Protein AF-A0A7V4HT75-F1 (afdb_monomer)

Nearest PDB structures (foldseek):
  7omm-assembly1_B  TM=5.296E-01  e=2.209E+00  Neisseria gonorrhoeae
  1una-assembly1_B  TM=3.364E-01  e=5.908E+00  Enterobacteria phage GA

Secondary structure (DSSP, 8-state):
--PPPPPPPPPPPPPPPPP---THHHHHHHHHHHHHHHHHHHHHHHHHHHHHHHHHHHHHHHHHHTSTT-S-TTS-TTTTS-THHHHSS-TT--EEEEEPPTHHHHHHHHHS---S-------TTTTPPTTSPPPEE-TTT--TTTSEEEEEEEEEEE-SS-GGG-EEEEEEEEEEE-S---TGGGT--STT----TTTEE----S-THHHHHHHHHHHHHHT-TTHHHHHHH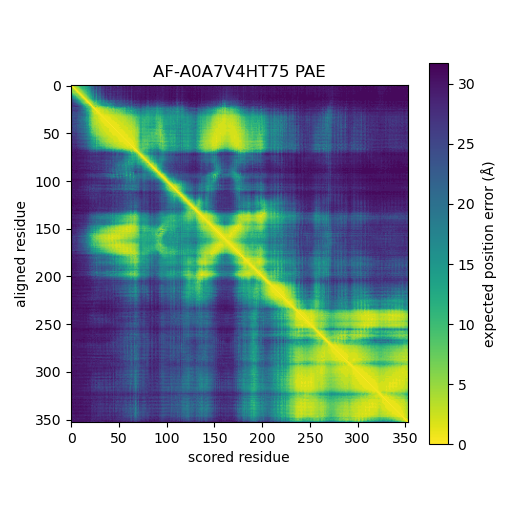H--HHHHHHHHH-TT-HHHHTS-S-HHHHHS---------HHHHHHHHHHHHHHHHT-TTPPPHHHHHHHHHHHHHHHHHHHHHHHHT-SSPPPHHHHHHHHHHHHHHHHHHHHTTSPP-

Solvent-accessible surface area (backbone atoms only — not comparable to full-atom values): 20975 Å² total; per-residue (Å²): 141,82,87,83,83,85,78,85,81,80,83,78,79,81,79,82,77,78,81,80,78,75,59,61,67,60,51,50,64,59,46,49,61,53,52,52,50,51,52,42,51,52,54,37,50,53,50,52,51,52,51,47,53,52,26,34,50,51,2,42,49,58,38,60,44,70,32,76,91,60,54,56,99,85,48,64,61,68,65,89,48,69,74,60,54,71,74,62,42,61,99,44,60,58,70,52,77,47,76,57,72,54,73,54,60,61,43,48,51,67,72,68,55,69,75,56,84,68,79,74,61,84,60,64,32,82,85,48,67,82,84,38,46,44,60,39,65,32,58,88,60,64,32,79,52,81,27,33,41,32,7,31,16,35,41,66,47,66,36,87,74,50,54,89,76,43,67,48,75,46,80,24,68,29,77,45,83,44,54,65,84,42,57,69,63,26,57,24,88,53,94,82,51,92,55,50,60,52,42,42,45,76,47,78,54,90,56,69,62,55,62,51,50,51,50,48,52,52,45,46,64,71,65,28,88,62,39,71,79,41,29,78,60,78,56,46,67,65,63,52,49,55,33,68,74,36,77,83,40,63,80,59,56,71,59,79,69,60,55,52,74,72,53,63,60,79,70,96,78,91,78,85,53,66,67,66,49,49,54,52,52,51,54,46,51,26,28,48,70,29,41,96,88,34,72,17,36,66,48,53,48,45,51,50,53,40,52,49,52,51,50,50,44,52,50,47,52,50,53,59,68,32,87,77,62,57,57,70,71,54,44,54,48,48,52,51,52,43,54,51,50,53,55,53,46,58,72,51,64,66,82,80,131

pLDDT: mean 70.71, std 17.05, range [32.12, 96.06]

Foldseek 3Di:
DDDDDDDDDDDDDDDDDPDDDDCVVVCVVVVVVVVVVVVLVVQLVVVVVVVQVVQQVQLVLLVVLPFPPCPDPPDRSQPPDDPCVVVVPPPFKDKDKDQDALVCVVVCCVVVPPCVPPVPPPQAAPPDDPPWHTWDFPCQADPCRGFKMKMKIKGWAARPRCNVVPIDIDIHIDIDGHHPPDCVCLVHDDPVPPHSPNRIPRTPDPDVVVVVVVVVVVVCVVVPPCVVVCCQQQPDPVLVVLCVVCVPQCQSVVQDSNLCVVQQDLPDDDDPPPVVVVVSVVVSVCSCVVHPVHDHSVQVVLVSVLSNLVSSLVVLVCQCPDVVHDDPVSNVVSVVVNVVSVVVNVVSPDGDD

Structure (mmCIF, N/CA/C/O backbone):
data_AF-A0A7V4HT75-F1
#
_entry.id   AF-A0A7V4HT75-F1
#
loop_
_atom_site.group_PDB
_atom_site.id
_atom_site.type_symbol
_atom_site.label_atom_id
_atom_site.label_alt_id
_atom_site.label_comp_id
_atom_site.label_asym_id
_atom_site.label_entity_id
_atom_site.label_seq_id
_atom_site.pdbx_PDB_ins_code
_atom_site.Cartn_x
_atom_site.Cartn_y
_atom_site.Cartn_z
_atom_site.occupancy
_atom_site.B_iso_or_equiv
_atom_site.auth_seq_id
_atom_site.auth_comp_id
_atom_site.auth_asym_id
_atom_site.auth_atom_id
_atom_site.pdbx_PDB_model_num
ATOM 1 N N . MET A 1 1 ? 69.190 -79.852 -44.712 1.00 43.53 1 MET A N 1
ATOM 2 C CA . MET A 1 1 ? 69.351 -79.107 -43.445 1.00 43.53 1 MET A CA 1
ATOM 3 C C . MET A 1 1 ? 70.324 -77.963 -43.681 1.00 43.53 1 MET A C 1
ATOM 5 O O . MET A 1 1 ? 71.512 -78.214 -43.776 1.00 43.53 1 MET A O 1
ATOM 9 N N . HIS A 1 2 ? 69.831 -76.735 -43.842 1.00 39.94 2 HIS A N 1
ATOM 10 C CA . HIS A 1 2 ? 70.664 -75.530 -43.842 1.00 39.94 2 HIS A CA 1
ATOM 11 C C . HIS A 1 2 ? 69.888 -74.419 -43.134 1.00 39.94 2 HIS A C 1
ATOM 13 O O . HIS A 1 2 ? 68.824 -74.007 -43.588 1.00 39.94 2 HIS A O 1
ATOM 19 N N . ALA A 1 3 ? 70.402 -74.017 -41.974 1.00 41.56 3 ALA A N 1
ATOM 20 C CA . ALA A 1 3 ? 69.871 -72.951 -41.142 1.00 41.56 3 ALA A CA 1
ATOM 21 C C . ALA A 1 3 ? 70.222 -71.589 -41.758 1.00 41.56 3 ALA A C 1
ATOM 23 O O . ALA A 1 3 ? 71.396 -71.290 -41.982 1.00 41.56 3 ALA A O 1
ATOM 24 N N . ALA A 1 4 ? 69.206 -70.770 -42.031 1.00 48.44 4 ALA A N 1
ATOM 25 C CA . ALA A 1 4 ? 69.375 -69.393 -42.473 1.00 48.44 4 ALA A CA 1
ATOM 26 C C . ALA A 1 4 ? 69.485 -68.464 -41.253 1.00 48.44 4 ALA A C 1
ATOM 28 O O . ALA A 1 4 ? 68.573 -68.367 -40.432 1.00 48.44 4 ALA A O 1
ATOM 29 N N . LEU A 1 5 ? 70.635 -67.799 -41.150 1.00 49.47 5 LEU A N 1
ATOM 30 C CA . LEU A 1 5 ? 70.969 -66.772 -40.167 1.00 49.47 5 LEU A CA 1
ATOM 31 C C . LEU A 1 5 ? 70.086 -65.527 -40.351 1.00 49.47 5 LEU A C 1
ATOM 33 O O . LEU A 1 5 ? 70.166 -64.842 -41.371 1.00 49.47 5 LEU A O 1
ATOM 37 N N . PHE A 1 6 ? 69.288 -65.201 -39.334 1.00 48.25 6 PHE A N 1
ATOM 38 C CA . PHE A 1 6 ? 68.588 -63.921 -39.228 1.00 48.25 6 PHE A CA 1
ATOM 39 C C . PHE A 1 6 ? 69.574 -62.805 -38.858 1.00 48.25 6 PHE A C 1
ATOM 41 O O . PHE A 1 6 ? 70.236 -62.848 -37.822 1.00 48.25 6 PHE A O 1
ATOM 48 N N . ARG A 1 7 ? 69.655 -61.781 -39.712 1.00 54.47 7 ARG A N 1
ATOM 49 C CA . ARG A 1 7 ? 70.440 -60.559 -39.502 1.00 54.47 7 ARG A CA 1
ATOM 50 C C . ARG A 1 7 ? 69.509 -59.479 -38.922 1.00 54.47 7 ARG A C 1
ATOM 52 O O . ARG A 1 7 ? 68.503 -59.180 -39.564 1.00 54.47 7 ARG A O 1
ATOM 59 N N . PRO A 1 8 ? 69.790 -58.885 -37.749 1.00 51.75 8 PRO A N 1
ATOM 60 C CA . PRO A 1 8 ? 68.916 -57.869 -37.172 1.00 51.75 8 PRO A CA 1
ATOM 61 C C . PRO A 1 8 ? 69.035 -56.548 -37.945 1.00 51.75 8 PRO A C 1
ATOM 63 O O . PRO A 1 8 ? 70.134 -56.064 -38.226 1.00 51.75 8 PRO A O 1
ATOM 66 N N . ALA A 1 9 ? 67.888 -55.967 -38.299 1.00 54.91 9 ALA A N 1
ATOM 67 C CA . ALA A 1 9 ? 67.802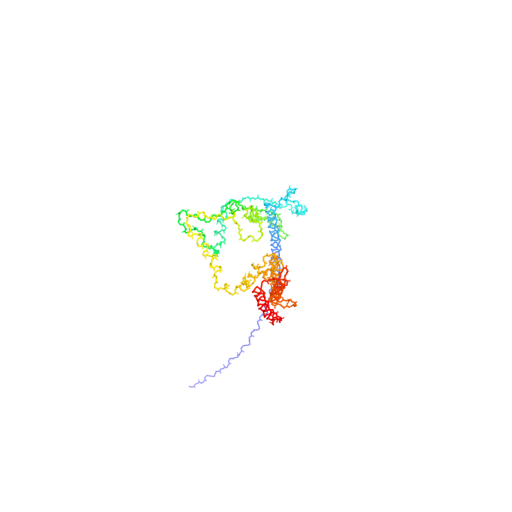 -54.676 -38.967 1.00 54.91 9 ALA A CA 1
ATOM 68 C C . ALA A 1 9 ? 68.191 -53.535 -38.009 1.00 54.91 9 ALA A C 1
ATOM 70 O O . ALA A 1 9 ? 67.703 -53.440 -36.885 1.00 54.91 9 ALA A O 1
ATOM 71 N N . ARG A 1 10 ? 69.078 -52.651 -38.480 1.00 56.75 10 ARG A N 1
ATOM 72 C CA . ARG A 1 10 ? 69.473 -51.398 -37.820 1.00 56.75 10 ARG A CA 1
ATOM 73 C C . ARG A 1 10 ? 68.259 -50.470 -37.687 1.00 56.75 10 ARG A C 1
ATOM 75 O O . ARG A 1 10 ? 67.640 -50.132 -38.693 1.00 56.75 10 ARG A O 1
ATOM 82 N N . ALA A 1 11 ? 67.973 -50.007 -36.472 1.00 56.62 11 ALA A N 1
ATOM 83 C CA . ALA A 1 11 ? 66.985 -48.962 -36.222 1.00 56.62 11 ALA A CA 1
ATOM 84 C C . ALA A 1 11 ? 67.408 -47.646 -36.902 1.00 56.62 11 ALA A C 1
ATOM 86 O O . ALA A 1 11 ? 68.486 -47.107 -36.634 1.00 56.62 11 ALA A O 1
ATOM 87 N N . ALA A 1 12 ? 66.562 -47.139 -37.799 1.00 60.81 12 ALA A N 1
ATOM 88 C CA . ALA A 1 12 ? 66.745 -45.851 -38.452 1.00 60.81 12 ALA A CA 1
ATOM 89 C C . ALA A 1 12 ? 66.466 -44.706 -37.461 1.00 60.81 12 ALA A C 1
ATOM 91 O O . ALA A 1 12 ? 65.420 -44.663 -36.816 1.00 60.81 12 ALA A O 1
ATOM 92 N N . ARG A 1 13 ? 67.410 -43.765 -37.348 1.00 61.22 13 ARG A N 1
ATOM 93 C CA . ARG A 1 13 ? 67.245 -42.501 -36.611 1.00 61.22 13 ARG A CA 1
ATOM 94 C C . ARG A 1 13 ? 66.109 -41.679 -37.248 1.00 61.22 13 ARG A C 1
ATOM 96 O O . ARG A 1 13 ? 66.139 -41.503 -38.467 1.00 61.22 13 ARG A O 1
ATOM 103 N N . PRO A 1 14 ? 65.148 -41.134 -36.480 1.00 57.47 14 PRO A N 1
ATOM 104 C CA . PRO A 1 14 ? 64.115 -40.275 -37.044 1.00 57.47 14 PRO A CA 1
ATOM 105 C C . PRO A 1 14 ? 64.731 -38.973 -37.573 1.00 57.47 14 PRO A C 1
ATOM 107 O O . PRO A 1 14 ? 65.539 -38.330 -36.902 1.00 57.47 14 PRO A O 1
ATOM 110 N N . ALA A 1 15 ? 64.341 -38.597 -38.791 1.00 62.44 15 ALA A N 1
ATOM 111 C CA . ALA A 1 15 ? 64.716 -37.339 -39.418 1.00 62.44 15 ALA A CA 1
ATOM 112 C C . ALA A 1 15 ? 64.210 -36.148 -38.585 1.00 62.44 15 ALA A C 1
ATOM 114 O O . ALA A 1 15 ? 63.046 -36.109 -38.177 1.00 62.44 15 ALA A O 1
ATOM 115 N N . ALA A 1 16 ? 65.083 -35.169 -38.342 1.00 62.19 16 ALA A N 1
ATOM 116 C CA . ALA A 1 16 ? 64.713 -33.906 -37.718 1.00 62.19 16 ALA A CA 1
ATOM 117 C C . ALA A 1 16 ? 63.633 -33.211 -38.567 1.00 62.19 16 ALA A C 1
ATOM 119 O O . ALA A 1 16 ? 63.833 -32.956 -39.755 1.00 62.19 16 ALA A O 1
ATOM 120 N N . ARG A 1 17 ? 62.467 -32.938 -37.966 1.00 64.69 17 ARG A N 1
ATOM 121 C CA . ARG A 1 17 ? 61.373 -32.213 -38.629 1.00 64.69 17 ARG A CA 1
ATOM 122 C C . ARG A 1 17 ? 61.844 -30.796 -38.997 1.00 64.69 17 ARG A C 1
ATOM 124 O O . ARG A 1 17 ? 62.474 -30.149 -38.160 1.00 64.69 17 ARG A O 1
ATOM 131 N N . PRO A 1 18 ? 61.518 -30.288 -40.198 1.00 63.94 18 PRO A N 1
ATOM 132 C CA . PRO A 1 18 ? 61.859 -28.924 -40.579 1.00 63.94 18 PRO A CA 1
ATOM 133 C C . PRO A 1 18 ? 61.175 -27.912 -39.640 1.00 63.94 18 PRO A C 1
ATOM 135 O O . PRO A 1 18 ? 60.032 -28.144 -39.225 1.00 63.94 18 PRO A O 1
ATOM 138 N N . PRO A 1 19 ? 61.833 -26.788 -39.300 1.00 62.75 19 PRO A N 1
ATOM 139 C CA . PRO A 1 19 ? 61.232 -25.753 -38.469 1.00 62.75 19 PRO A CA 1
ATOM 140 C C . PRO A 1 19 ? 60.008 -25.173 -39.187 1.00 62.75 19 PRO A C 1
ATOM 142 O O . PRO A 1 19 ? 60.109 -24.662 -40.305 1.00 62.75 19 PRO A O 1
ATOM 145 N N . ARG A 1 20 ? 58.834 -25.259 -38.550 1.00 63.09 20 ARG A N 1
ATOM 146 C CA . ARG A 1 20 ? 57.615 -24.583 -39.012 1.00 63.09 20 ARG A CA 1
ATOM 147 C C . ARG A 1 20 ? 57.884 -23.077 -38.980 1.00 63.09 20 ARG A C 1
ATOM 149 O O . ARG A 1 20 ? 57.975 -22.496 -37.904 1.00 63.09 20 ARG A O 1
ATOM 156 N N . ARG A 1 21 ? 58.064 -22.454 -40.147 1.00 62.38 21 ARG A N 1
ATOM 157 C CA . ARG A 1 21 ? 58.172 -20.992 -40.264 1.00 62.38 21 ARG A CA 1
ATOM 158 C C . ARG A 1 21 ? 56.851 -20.390 -39.778 1.00 62.38 21 ARG A C 1
ATOM 160 O O . ARG A 1 21 ? 55.795 -20.750 -40.289 1.00 62.38 21 ARG A O 1
ATOM 167 N N . GLY A 1 22 ? 56.913 -19.553 -38.745 1.00 62.56 22 GLY A N 1
ATOM 168 C CA . GLY A 1 22 ? 55.731 -18.993 -38.095 1.00 62.56 22 GLY A CA 1
ATOM 169 C C . GLY A 1 22 ? 54.968 -18.054 -39.028 1.00 62.56 22 GLY A C 1
ATOM 170 O O . GLY A 1 22 ? 55.517 -17.055 -39.478 1.00 62.56 22 GLY A O 1
ATOM 171 N N . LEU A 1 23 ? 53.690 -18.354 -39.267 1.00 64.75 23 LEU A N 1
ATOM 172 C CA . LEU A 1 23 ? 52.720 -17.478 -39.942 1.00 64.75 23 LEU A CA 1
ATOM 173 C C . LEU A 1 23 ? 52.279 -16.285 -39.071 1.00 64.75 23 LEU A C 1
ATOM 175 O O . LEU A 1 23 ? 51.469 -15.473 -39.503 1.00 64.75 23 LEU A O 1
ATOM 179 N N . SER A 1 24 ? 52.849 -16.147 -37.871 1.00 70.25 24 SER A N 1
ATOM 180 C CA . SER A 1 24 ? 52.486 -15.155 -36.855 1.00 70.25 24 SER A CA 1
ATOM 181 C C . SER A 1 24 ? 52.447 -13.710 -37.368 1.00 70.25 24 SER A C 1
ATOM 183 O O . SER A 1 24 ? 51.551 -12.961 -36.989 1.00 70.25 24 SER A O 1
ATOM 185 N N . THR A 1 25 ? 53.367 -13.301 -38.249 1.00 74.25 25 THR A N 1
ATOM 186 C CA . THR A 1 25 ? 53.369 -11.932 -38.796 1.00 74.25 25 THR A CA 1
ATOM 187 C C . THR A 1 25 ? 52.240 -11.707 -39.801 1.00 74.25 25 THR A C 1
ATOM 189 O O . THR A 1 25 ? 51.655 -10.629 -39.829 1.00 74.25 25 THR A O 1
ATOM 192 N N . LEU A 1 26 ? 51.886 -12.722 -40.591 1.00 78.00 26 LEU A N 1
ATOM 193 C CA . LEU A 1 26 ? 50.793 -12.651 -41.562 1.00 78.00 26 LEU A CA 1
ATOM 194 C C . LEU A 1 26 ? 49.425 -12.724 -40.868 1.00 78.00 26 LEU A C 1
ATOM 196 O O . LEU A 1 26 ? 48.515 -11.975 -41.216 1.00 78.00 26 LEU A O 1
ATOM 200 N N . GLU A 1 27 ? 49.314 -13.552 -39.829 1.00 79.00 27 GLU A N 1
ATOM 201 C CA . GLU A 1 27 ? 48.157 -13.589 -38.931 1.00 79.00 27 GLU A CA 1
ATOM 202 C C . GLU A 1 27 ? 47.959 -12.242 -38.220 1.00 79.00 27 GLU A C 1
ATOM 204 O O . GLU A 1 27 ? 46.838 -11.746 -38.169 1.00 79.00 27 GLU A O 1
ATOM 209 N N . MET A 1 28 ? 49.032 -11.592 -37.752 1.00 82.31 28 MET A N 1
ATOM 210 C CA . MET A 1 28 ? 48.954 -10.273 -37.110 1.00 82.31 28 MET A CA 1
ATOM 211 C C . MET A 1 28 ? 48.501 -9.169 -38.080 1.00 82.31 28 MET A C 1
ATOM 213 O O . MET A 1 28 ? 47.662 -8.342 -37.720 1.00 82.31 28 MET A O 1
ATOM 217 N N . VAL A 1 29 ? 49.009 -9.166 -39.318 1.00 88.00 29 VAL A N 1
ATOM 218 C CA . VAL A 1 29 ? 48.634 -8.172 -40.342 1.00 88.00 29 VAL A CA 1
ATOM 219 C C . VAL A 1 29 ? 47.179 -8.338 -40.788 1.00 88.00 29 VAL A C 1
ATOM 221 O O . VAL A 1 29 ? 46.506 -7.338 -41.026 1.00 88.00 29 VAL A O 1
ATOM 224 N N . LEU A 1 30 ? 46.670 -9.573 -40.863 1.00 85.25 30 LEU A N 1
ATOM 225 C CA . LEU A 1 30 ? 45.265 -9.840 -41.195 1.00 85.25 30 LEU A CA 1
ATOM 226 C C . LEU A 1 30 ? 44.319 -9.629 -40.004 1.00 85.25 30 LEU A C 1
ATOM 228 O O . LEU A 1 30 ? 43.195 -9.167 -40.196 1.00 85.25 30 LEU A O 1
ATOM 232 N N . ALA A 1 31 ? 44.757 -9.919 -38.777 1.00 88.38 31 ALA A N 1
ATOM 233 C CA . ALA A 1 31 ? 43.934 -9.757 -37.581 1.00 88.38 31 ALA A CA 1
ATOM 234 C C . ALA A 1 31 ? 43.689 -8.284 -37.231 1.00 88.38 31 ALA A C 1
ATOM 236 O O . ALA A 1 31 ? 42.593 -7.931 -36.805 1.00 88.38 31 ALA A O 1
ATOM 237 N N . LEU A 1 32 ? 44.674 -7.406 -37.438 1.00 89.38 32 LEU A N 1
ATOM 238 C CA . LEU A 1 32 ? 44.576 -5.990 -37.078 1.00 89.38 32 LEU A CA 1
ATOM 239 C C . LEU A 1 32 ? 43.392 -5.247 -37.740 1.00 89.38 32 LEU A C 1
ATOM 241 O O . LEU A 1 32 ? 42.610 -4.638 -37.007 1.00 89.38 32 LEU A O 1
ATOM 245 N N . PRO A 1 33 ? 43.173 -5.292 -39.072 1.00 90.00 33 PRO A N 1
ATOM 246 C CA . PRO A 1 33 ? 42.025 -4.627 -39.691 1.00 90.00 33 PRO A CA 1
ATOM 247 C C . PRO A 1 33 ? 40.686 -5.245 -39.271 1.00 90.00 33 PRO A C 1
ATOM 249 O O . PRO A 1 33 ? 39.703 -4.519 -39.135 1.00 90.00 33 PRO A O 1
ATOM 252 N N . ILE A 1 34 ? 40.643 -6.557 -39.011 1.00 89.94 34 ILE A N 1
ATOM 253 C CA . ILE A 1 34 ? 39.439 -7.239 -38.516 1.00 89.94 34 ILE A CA 1
ATOM 254 C C . ILE A 1 34 ? 39.108 -6.754 -37.100 1.00 89.94 34 ILE A C 1
ATOM 256 O O . ILE A 1 34 ? 37.965 -6.394 -36.827 1.00 89.94 34 ILE A O 1
ATOM 260 N N . LEU A 1 35 ? 40.103 -6.668 -36.215 1.00 91.62 35 LEU A N 1
ATOM 261 C CA . LEU A 1 35 ? 39.930 -6.166 -34.851 1.00 91.62 35 LEU A CA 1
ATOM 262 C C . LEU A 1 35 ? 39.481 -4.700 -34.835 1.00 91.62 35 LEU A C 1
ATOM 264 O O . LEU A 1 35 ? 38.561 -4.354 -34.094 1.00 91.62 35 LEU A O 1
ATOM 268 N N . LEU A 1 36 ? 40.057 -3.851 -35.693 1.00 92.06 36 LEU A N 1
ATOM 269 C CA . LEU A 1 36 ? 39.620 -2.459 -35.841 1.00 92.06 36 LEU A CA 1
ATOM 270 C C . LEU A 1 36 ? 38.185 -2.356 -36.378 1.00 92.06 36 LEU A C 1
ATOM 272 O O . LEU A 1 36 ? 37.414 -1.525 -35.899 1.00 92.06 36 LEU A O 1
ATOM 276 N N . ALA A 1 37 ? 37.799 -3.212 -37.329 1.00 90.56 37 ALA A N 1
ATOM 277 C CA . ALA A 1 37 ? 36.432 -3.264 -37.838 1.00 90.56 37 ALA A CA 1
ATOM 278 C C . ALA A 1 37 ? 35.435 -3.695 -36.748 1.00 90.56 37 ALA A C 1
ATOM 280 O O . ALA A 1 37 ? 34.398 -3.054 -36.579 1.00 90.56 37 ALA A O 1
ATOM 281 N N . VAL A 1 38 ? 35.762 -4.724 -35.959 1.00 93.38 38 VAL A N 1
ATOM 282 C CA . VAL A 1 38 ? 34.934 -5.177 -34.828 1.00 93.38 38 VAL A CA 1
ATOM 283 C C . VAL A 1 38 ? 34.811 -4.083 -33.767 1.00 93.38 38 VAL A C 1
ATOM 285 O O . VAL A 1 38 ? 33.704 -3.787 -33.320 1.00 93.38 38 VAL A O 1
ATOM 288 N N . MET A 1 39 ? 35.911 -3.417 -33.410 1.00 94.69 39 MET A N 1
ATOM 289 C CA . MET A 1 39 ? 35.892 -2.291 -32.473 1.00 94.69 39 MET A CA 1
ATOM 290 C C . MET A 1 39 ? 35.010 -1.143 -32.987 1.00 94.69 39 MET A C 1
ATOM 292 O O . MET A 1 39 ? 34.200 -0.599 -32.233 1.00 94.69 39 MET A O 1
ATOM 296 N N . ALA A 1 40 ? 35.110 -0.806 -34.276 1.00 91.19 40 ALA A N 1
ATOM 297 C CA . ALA A 1 40 ? 34.253 0.202 -34.887 1.00 91.19 40 ALA A CA 1
ATOM 298 C C . ALA A 1 40 ? 32.771 -0.199 -34.826 1.00 91.19 40 ALA A C 1
ATOM 300 O O . ALA A 1 40 ? 31.924 0.635 -34.501 1.00 91.19 40 ALA A O 1
ATOM 301 N N . LEU A 1 41 ? 32.441 -1.466 -35.086 1.00 92.00 41 LEU A N 1
ATOM 302 C CA . LEU A 1 41 ? 31.073 -1.978 -34.972 1.00 92.00 41 LEU A CA 1
ATOM 303 C C . LEU A 1 41 ? 30.548 -1.902 -33.533 1.00 92.00 41 LEU A C 1
ATOM 305 O O . LEU A 1 41 ? 29.434 -1.419 -33.336 1.00 92.00 41 LEU A O 1
ATOM 309 N N . LEU A 1 42 ? 31.349 -2.288 -32.535 1.00 94.06 42 LEU A N 1
ATOM 310 C CA . LEU A 1 42 ? 30.973 -2.217 -31.118 1.00 94.06 42 LEU A CA 1
ATOM 311 C C . LEU A 1 42 ? 30.667 -0.782 -30.674 1.00 94.06 42 LEU A C 1
ATOM 313 O O . LEU A 1 42 ? 29.636 -0.534 -30.049 1.00 94.06 42 LEU A O 1
ATOM 317 N N . ILE A 1 43 ? 31.520 0.180 -31.039 1.00 90.75 43 ILE A N 1
ATOM 318 C CA . ILE A 1 43 ? 31.332 1.595 -30.682 1.00 90.75 43 ILE A CA 1
ATOM 319 C C . ILE A 1 43 ? 30.088 2.175 -31.364 1.00 90.75 43 ILE A C 1
ATOM 321 O O . ILE A 1 43 ? 29.295 2.877 -30.729 1.00 90.75 43 ILE A O 1
ATOM 325 N N . ASN A 1 44 ? 29.881 1.872 -32.649 1.00 90.94 44 ASN A N 1
ATOM 326 C CA . ASN A 1 44 ? 28.683 2.304 -33.364 1.00 90.94 44 ASN A CA 1
ATOM 327 C C . ASN A 1 44 ? 27.420 1.687 -32.747 1.00 90.94 44 ASN A C 1
ATOM 329 O O . ASN A 1 44 ? 26.467 2.417 -32.483 1.00 90.94 44 ASN A O 1
ATOM 333 N N . PHE A 1 45 ? 27.423 0.385 -32.450 1.00 91.31 45 PHE A N 1
ATOM 334 C CA . PHE A 1 45 ? 26.303 -0.297 -31.801 1.00 91.31 45 PHE A CA 1
ATOM 335 C C . PHE A 1 45 ? 25.986 0.304 -30.429 1.00 91.31 45 PHE A C 1
ATOM 337 O O . PHE A 1 45 ? 24.841 0.679 -30.185 1.00 91.31 45 PHE A O 1
ATOM 344 N N . GLY A 1 46 ? 26.993 0.483 -29.567 1.00 87.81 46 GLY A N 1
ATOM 345 C CA . GLY A 1 46 ? 26.813 1.111 -28.256 1.00 87.81 46 GLY A CA 1
ATOM 346 C C . GLY A 1 46 ? 26.250 2.530 -28.364 1.00 87.81 46 GLY A C 1
ATOM 347 O O . GLY A 1 46 ? 25.367 2.912 -27.594 1.00 87.81 46 GLY A O 1
ATOM 348 N N . THR A 1 47 ? 26.676 3.291 -29.376 1.00 86.69 47 THR A N 1
ATOM 349 C CA . THR A 1 47 ? 26.146 4.635 -29.649 1.00 86.69 47 THR A CA 1
ATOM 350 C C . THR A 1 47 ? 24.676 4.585 -30.074 1.00 86.69 47 THR A C 1
ATOM 352 O O . THR A 1 47 ? 23.856 5.310 -29.510 1.00 86.69 47 THR A O 1
ATOM 355 N N . VAL A 1 48 ? 24.311 3.712 -31.019 1.00 85.56 48 VAL A N 1
ATOM 356 C CA . VAL A 1 48 ? 22.918 3.544 -31.473 1.00 85.56 48 VAL A CA 1
ATOM 357 C C . VAL A 1 48 ? 22.020 3.074 -30.325 1.00 85.56 48 VAL A C 1
ATOM 359 O O . VAL A 1 48 ? 20.947 3.642 -30.117 1.00 85.56 48 VAL A O 1
ATOM 362 N N . ALA A 1 49 ? 22.467 2.093 -29.538 1.00 84.56 49 ALA A N 1
ATOM 363 C CA . ALA A 1 49 ? 21.748 1.600 -28.367 1.00 84.56 49 ALA A CA 1
ATOM 364 C C . ALA A 1 49 ? 21.525 2.710 -27.326 1.00 84.56 49 ALA A C 1
ATOM 366 O O . ALA A 1 49 ? 20.400 2.906 -26.864 1.00 84.56 49 ALA A O 1
ATOM 367 N N . SER A 1 50 ? 22.554 3.511 -27.030 1.00 81.81 50 SER A N 1
ATOM 368 C CA . SER A 1 50 ? 22.445 4.658 -26.116 1.00 81.81 50 SER A CA 1
ATOM 369 C C . SER A 1 50 ? 21.401 5.672 -26.595 1.00 81.81 50 SER A C 1
ATOM 371 O O . SER A 1 50 ? 20.587 6.158 -25.806 1.00 81.81 50 SER A O 1
ATOM 373 N N . TRP A 1 51 ? 21.373 5.972 -27.899 1.00 80.62 51 TRP A N 1
ATOM 374 C CA . TRP A 1 51 ? 20.365 6.864 -28.477 1.00 80.62 51 TRP A CA 1
ATOM 375 C C . TRP A 1 51 ? 18.964 6.256 -28.482 1.00 80.62 51 TRP A C 1
ATOM 377 O O . TRP A 1 51 ? 17.995 6.987 -28.277 1.00 80.62 51 TRP A O 1
ATOM 387 N N . LYS A 1 52 ? 18.833 4.936 -28.649 1.00 81.62 52 LYS A N 1
ATOM 388 C CA . LYS A 1 52 ? 17.544 4.243 -28.539 1.00 81.62 52 LYS A CA 1
ATOM 389 C C . LYS A 1 52 ? 16.979 4.345 -27.124 1.00 81.62 52 LYS A C 1
ATOM 391 O O . LYS A 1 52 ? 15.803 4.670 -26.986 1.00 81.62 52 LYS A O 1
ATOM 396 N N . VAL A 1 53 ? 17.803 4.123 -26.096 1.00 77.56 53 VAL A N 1
ATOM 397 C CA . VAL A 1 53 ? 17.393 4.261 -24.687 1.00 77.56 53 VAL A CA 1
ATOM 398 C C . VAL A 1 53 ? 16.946 5.692 -24.399 1.00 77.56 53 VAL A C 1
ATOM 400 O O . VAL A 1 53 ? 15.849 5.893 -23.887 1.00 77.56 53 VAL A O 1
ATOM 403 N N . ARG A 1 54 ? 17.726 6.698 -24.818 1.00 75.19 54 ARG A N 1
ATOM 404 C CA . ARG A 1 54 ? 17.331 8.112 -24.679 1.00 75.19 54 ARG A CA 1
ATOM 405 C C . ARG A 1 54 ? 16.016 8.420 -25.397 1.00 75.19 54 ARG A C 1
ATOM 407 O O . ARG A 1 54 ? 15.163 9.093 -24.830 1.00 75.19 54 ARG A O 1
ATOM 414 N N . GLY A 1 55 ? 15.833 7.906 -26.614 1.00 71.69 55 GLY A N 1
ATOM 415 C CA . GLY A 1 55 ? 14.584 8.048 -27.361 1.00 71.69 55 GLY A CA 1
ATOM 416 C C . GLY A 1 55 ? 13.388 7.433 -26.630 1.00 71.69 55 GLY A C 1
ATOM 417 O O . GLY A 1 55 ? 12.333 8.053 -26.572 1.00 71.69 55 GLY A O 1
ATOM 418 N N . LEU A 1 56 ? 13.548 6.251 -26.023 1.00 76.25 56 LEU A N 1
ATOM 419 C CA . LEU A 1 56 ? 12.497 5.612 -25.219 1.00 76.25 56 LEU A CA 1
ATOM 420 C C . LEU A 1 56 ? 12.158 6.425 -23.967 1.00 76.25 56 LEU A C 1
ATOM 422 O O . LEU A 1 56 ? 10.979 6.584 -23.657 1.00 76.25 56 LEU A O 1
ATOM 426 N N . SER A 1 57 ? 13.162 6.987 -23.291 1.00 73.50 57 SER A N 1
ATOM 427 C CA . SER A 1 57 ? 12.931 7.893 -22.164 1.00 73.50 57 SER A CA 1
ATOM 428 C C . SER A 1 57 ? 12.125 9.116 -22.599 1.00 73.50 57 SER A C 1
ATOM 430 O O . SER A 1 57 ? 11.113 9.417 -21.976 1.00 73.50 57 SER A O 1
ATOM 432 N N . VAL A 1 58 ? 12.500 9.783 -23.699 1.00 70.81 58 VAL A N 1
ATOM 433 C CA . VAL A 1 58 ? 11.761 10.957 -24.206 1.00 70.81 58 VAL A CA 1
ATOM 434 C C . VAL A 1 58 ? 10.330 10.594 -24.612 1.00 70.81 58 VAL A C 1
ATOM 436 O O . VAL A 1 58 ? 9.398 11.297 -24.230 1.00 70.81 58 VAL A O 1
ATOM 439 N N . ALA A 1 59 ? 10.138 9.476 -25.316 1.00 70.50 59 ALA A N 1
ATOM 440 C CA . ALA A 1 59 ? 8.817 8.976 -25.692 1.00 70.50 59 ALA A CA 1
ATOM 441 C C . ALA A 1 59 ? 7.925 8.735 -24.458 1.00 70.50 59 ALA A C 1
ATOM 443 O O . ALA A 1 59 ? 6.788 9.201 -24.410 1.00 70.50 59 ALA A O 1
ATOM 444 N N . ARG A 1 60 ? 8.459 8.074 -23.420 1.00 73.94 60 ARG A N 1
ATOM 445 C CA . ARG A 1 60 ? 7.751 7.838 -22.152 1.00 73.94 60 ARG A CA 1
ATOM 446 C C . ARG A 1 60 ? 7.474 9.133 -21.391 1.00 73.94 60 ARG A C 1
ATOM 448 O O . ARG A 1 60 ? 6.412 9.268 -20.793 1.00 73.94 60 ARG A O 1
ATOM 455 N N . HIS A 1 61 ? 8.403 10.083 -21.400 1.00 70.19 61 HIS A N 1
ATOM 456 C CA . HIS A 1 61 ? 8.218 11.369 -20.730 1.00 70.19 61 HIS A CA 1
ATOM 457 C C . HIS A 1 61 ? 7.123 12.206 -21.383 1.00 70.19 61 HIS A C 1
ATOM 459 O O . HIS A 1 61 ? 6.278 12.737 -20.666 1.00 70.19 61 HIS A O 1
ATOM 465 N N . GLN A 1 62 ? 7.102 12.275 -22.716 1.00 68.56 62 GLN A N 1
ATOM 466 C CA . GLN A 1 62 ? 6.054 12.981 -23.453 1.00 68.56 62 GLN A CA 1
ATOM 467 C C . GLN A 1 62 ? 4.673 12.379 -23.198 1.00 68.56 62 GLN A C 1
ATOM 469 O O . GLN A 1 62 ? 3.671 13.080 -23.131 1.00 68.56 62 GLN A O 1
ATOM 474 N N . LEU A 1 63 ? 4.626 11.065 -23.038 1.00 71.50 63 LEU A N 1
ATOM 475 C CA . LEU A 1 63 ? 3.406 10.352 -22.723 1.00 71.50 63 LEU A CA 1
ATOM 476 C C . LEU A 1 63 ? 2.920 10.629 -21.297 1.00 71.50 63 LEU A C 1
ATOM 478 O O . LEU A 1 63 ? 1.737 10.840 -21.057 1.00 71.50 63 LEU A O 1
ATOM 482 N N . TRP A 1 64 ? 3.851 10.660 -20.346 1.00 70.06 64 TRP A N 1
ATOM 483 C CA . TRP A 1 64 ? 3.554 10.875 -18.935 1.00 70.06 64 TRP A CA 1
ATOM 484 C C . TRP A 1 64 ? 3.173 12.324 -18.603 1.00 70.06 64 TRP A C 1
ATOM 486 O O . TRP A 1 64 ? 2.436 12.554 -17.645 1.00 70.06 64 TRP A O 1
ATOM 496 N N . SER A 1 65 ? 3.660 13.306 -19.370 1.00 65.38 65 SER A N 1
ATOM 497 C CA . SER A 1 65 ? 3.262 14.714 -19.214 1.00 65.38 65 SER A CA 1
ATOM 498 C C . SER A 1 65 ? 1.821 14.973 -19.657 1.00 65.38 65 SER A C 1
ATOM 500 O O . SER A 1 65 ? 1.188 15.885 -19.139 1.00 65.38 65 SER A O 1
ATOM 502 N N . GLN A 1 66 ? 1.289 14.153 -20.564 1.00 67.00 66 GLN A N 1
ATOM 503 C CA . GLN A 1 66 ? -0.070 14.260 -21.106 1.00 67.00 66 GLN A CA 1
ATOM 504 C C . GLN A 1 66 ? -1.097 13.432 -20.317 1.00 67.00 66 GLN A C 1
ATOM 506 O O . GLN A 1 66 ? -2.254 13.335 -20.717 1.00 67.00 66 GLN A O 1
ATOM 511 N N . ARG A 1 67 ? -0.681 12.813 -19.203 1.00 68.62 67 ARG A N 1
ATOM 512 C CA . ARG A 1 67 ? -1.569 12.031 -18.341 1.00 68.62 67 ARG A CA 1
ATOM 513 C C . ARG A 1 67 ? -2.582 12.943 -17.644 1.00 68.62 67 ARG A C 1
ATOM 515 O O . ARG A 1 67 ? -2.216 13.982 -17.089 1.00 68.62 67 ARG A O 1
ATOM 522 N N . GLU A 1 68 ? -3.835 12.504 -17.621 1.00 63.22 68 GLU A N 1
ATOM 523 C CA . GLU A 1 68 ? -4.924 13.183 -16.920 1.00 63.22 68 GLU A CA 1
ATOM 524 C C . GLU A 1 68 ? -4.584 13.414 -15.431 1.00 63.22 68 GLU A C 1
ATOM 526 O O . GLU A 1 68 ? -3.955 12.574 -14.780 1.00 63.22 68 GLU A O 1
ATOM 531 N N . GLY A 1 69 ? -4.944 14.586 -14.894 1.00 60.59 69 GLY A N 1
ATOM 532 C CA . GLY A 1 69 ? -4.697 14.960 -13.493 1.00 60.59 69 GLY A CA 1
ATOM 533 C C . GLY A 1 69 ? -3.309 15.538 -13.178 1.00 60.59 69 GLY A C 1
ATOM 534 O O . GLY A 1 69 ? -3.048 15.879 -12.027 1.00 60.59 69 GLY A O 1
ATOM 535 N N . ARG A 1 70 ? -2.409 15.687 -14.165 1.00 58.62 70 ARG A N 1
ATOM 536 C CA . ARG A 1 70 ? -1.081 16.314 -13.966 1.00 58.62 70 ARG A CA 1
ATOM 537 C C . ARG A 1 70 ? -0.955 17.765 -14.412 1.00 58.62 70 ARG A C 1
ATOM 539 O O . ARG A 1 70 ? 0.015 18.426 -14.038 1.00 58.62 70 ARG A O 1
ATOM 546 N N . THR A 1 71 ? -1.913 18.286 -15.166 1.00 48.53 71 THR A N 1
ATOM 547 C CA . THR A 1 71 ? -2.005 19.725 -15.414 1.00 48.53 71 THR A CA 1
ATOM 548 C C . THR A 1 71 ? -2.619 20.374 -14.178 1.00 48.53 71 THR A C 1
ATOM 550 O O . THR A 1 71 ? -3.839 20.403 -14.031 1.00 48.53 71 THR A O 1
ATOM 553 N N . GLY A 1 72 ? -1.784 20.858 -13.253 1.00 43.00 72 GLY A N 1
ATOM 554 C CA . GLY A 1 72 ? -2.248 21.806 -12.239 1.00 43.00 72 GLY A CA 1
ATOM 555 C C . GLY A 1 72 ? -2.967 22.963 -12.941 1.00 43.00 72 GLY A C 1
ATOM 556 O O . GLY A 1 72 ? -2.542 23.375 -14.019 1.00 43.00 72 GLY A O 1
ATOM 557 N N . SER A 1 73 ? -4.065 23.457 -12.366 1.00 46.12 73 SER A N 1
ATOM 558 C CA . SER A 1 73 ? -5.048 24.359 -13.001 1.00 46.12 73 SER A CA 1
ATOM 559 C C . SER A 1 73 ? -4.501 25.667 -13.603 1.00 46.12 73 SER A C 1
ATOM 561 O O . SER A 1 73 ? -5.246 26.397 -14.249 1.00 46.12 73 SER A O 1
ATOM 563 N N . THR A 1 74 ? -3.218 25.973 -13.427 1.00 44.59 74 THR A N 1
ATOM 564 C CA . THR A 1 74 ? -2.581 27.231 -13.832 1.00 44.59 74 THR A CA 1
ATOM 565 C C . THR A 1 74 ? -1.303 27.077 -14.652 1.00 44.59 74 THR A C 1
ATOM 567 O O . THR A 1 74 ? -0.774 28.089 -15.109 1.00 44.59 74 THR A O 1
ATOM 570 N N . PHE A 1 75 ? -0.807 25.857 -14.891 1.00 44.97 75 PHE A N 1
ATOM 571 C CA . PHE A 1 75 ? 0.472 25.664 -15.580 1.00 44.97 75 PHE A CA 1
ATOM 572 C C . PHE A 1 75 ? 0.380 24.591 -16.680 1.00 44.97 75 PHE A C 1
ATOM 574 O O . PHE A 1 75 ? -0.020 23.459 -16.392 1.00 44.97 75 PHE A O 1
ATOM 581 N N . PRO A 1 76 ? 0.748 24.897 -17.943 1.00 51.31 76 PRO A N 1
ATOM 582 C CA . PRO A 1 76 ? 0.792 23.900 -19.009 1.00 51.31 76 PRO A CA 1
ATOM 583 C C . PRO A 1 76 ? 1.709 22.725 -18.637 1.00 51.31 76 PRO A C 1
ATOM 585 O O . PRO A 1 76 ? 2.729 22.903 -17.971 1.00 51.31 76 PRO A O 1
ATOM 588 N N . ALA A 1 77 ? 1.365 21.521 -19.113 1.00 49.22 77 ALA A N 1
ATOM 589 C CA . ALA A 1 77 ? 2.024 20.236 -18.819 1.00 49.22 77 ALA A CA 1
ATOM 590 C C . ALA A 1 77 ? 3.562 20.216 -18.981 1.00 49.22 77 ALA A C 1
ATOM 592 O O . ALA A 1 77 ? 4.241 19.316 -18.484 1.00 49.22 77 ALA A O 1
ATOM 593 N N . THR A 1 78 ? 4.126 21.202 -19.678 1.00 50.12 78 THR A N 1
ATOM 594 C CA . THR A 1 78 ? 5.556 21.361 -19.955 1.00 50.12 78 THR A CA 1
ATOM 595 C C . THR A 1 78 ? 6.307 22.231 -18.937 1.00 50.12 78 THR A C 1
ATOM 597 O O . THR A 1 78 ? 7.533 22.280 -18.990 1.00 50.12 78 THR A O 1
ATOM 600 N N . GLN A 1 79 ? 5.625 22.906 -18.003 1.00 44.84 79 GLN A N 1
ATOM 601 C CA . GLN A 1 79 ? 6.233 23.945 -17.159 1.00 44.84 79 GLN A CA 1
ATOM 602 C C . GLN A 1 79 ? 7.040 23.423 -15.959 1.00 44.84 79 GLN A C 1
ATOM 604 O O . GLN A 1 79 ? 7.990 24.078 -15.538 1.00 44.84 79 GLN A O 1
ATOM 609 N N . TYR A 1 80 ? 6.707 22.247 -15.423 1.00 43.25 80 TYR A N 1
ATOM 610 C CA . TYR A 1 80 ? 7.408 21.657 -14.269 1.00 43.25 80 TYR A CA 1
ATOM 611 C C . TYR A 1 80 ? 8.708 20.931 -14.638 1.00 43.25 80 TYR A C 1
ATOM 613 O O . TYR A 1 80 ? 9.426 20.453 -13.761 1.00 43.25 80 TYR A O 1
ATOM 621 N N . TRP A 1 81 ? 9.015 20.828 -15.932 1.00 45.09 81 TRP A N 1
ATOM 622 C CA . TRP A 1 81 ? 10.275 20.272 -16.407 1.00 45.09 81 TRP A CA 1
ATOM 623 C C . TRP A 1 81 ? 11.304 21.392 -16.584 1.00 45.09 81 TRP A C 1
ATOM 625 O O . TRP A 1 81 ? 10.932 22.460 -17.073 1.00 45.09 81 TRP A O 1
ATOM 635 N N . PRO A 1 82 ? 12.593 21.187 -16.232 1.00 42.62 82 PRO A N 1
ATOM 636 C CA . PRO A 1 82 ? 13.643 22.147 -16.546 1.00 42.62 82 PRO A CA 1
ATOM 637 C C . PRO A 1 82 ? 13.527 22.543 -18.016 1.00 42.62 82 PRO A C 1
ATOM 639 O O . PRO A 1 82 ? 13.696 21.708 -18.904 1.00 42.62 82 PRO A O 1
ATOM 642 N N . GLN A 1 83 ? 13.213 23.816 -18.270 1.00 45.03 83 GLN A N 1
ATOM 643 C CA . GLN A 1 83 ? 12.925 24.334 -19.614 1.00 45.03 83 GLN A CA 1
ATOM 644 C C . GLN A 1 83 ? 14.101 24.144 -20.587 1.00 45.03 83 GLN A C 1
ATOM 646 O O . GLN A 1 83 ? 13.936 24.150 -21.805 1.00 45.03 83 GLN A O 1
ATOM 651 N N . GLY A 1 84 ? 15.286 23.867 -20.041 1.00 45.25 84 GLY A N 1
ATOM 652 C CA . GLY A 1 84 ? 16.463 23.445 -20.776 1.00 45.25 84 GLY A CA 1
ATOM 653 C C . GLY A 1 84 ? 16.424 22.018 -21.331 1.00 45.25 84 GLY A C 1
ATOM 654 O O . GLY A 1 84 ? 17.270 21.732 -22.154 1.00 45.25 84 GLY A O 1
ATOM 655 N N . TYR A 1 85 ? 15.510 21.113 -20.958 1.00 41.19 85 TYR A N 1
ATOM 656 C CA . TYR A 1 85 ? 15.535 19.718 -21.443 1.00 41.19 85 TYR A CA 1
ATOM 657 C C . TYR A 1 85 ? 14.882 19.538 -22.819 1.00 41.19 85 TYR A C 1
ATOM 659 O O . TYR A 1 85 ? 15.301 18.667 -23.568 1.00 41.19 85 TYR A O 1
ATOM 667 N N . LEU A 1 86 ? 13.906 20.375 -23.194 1.00 40.75 86 LEU A N 1
ATOM 668 C CA . LEU A 1 86 ? 13.404 20.452 -24.577 1.00 40.75 86 LEU A CA 1
ATOM 669 C C . LEU A 1 86 ? 14.325 21.305 -25.465 1.00 40.75 86 LEU A C 1
ATOM 671 O O . LEU A 1 86 ? 14.458 21.016 -26.647 1.00 40.75 86 LEU A O 1
ATOM 675 N N . ALA A 1 87 ? 15.031 22.288 -24.893 1.00 40.94 87 ALA A N 1
ATOM 676 C CA . ALA A 1 87 ? 16.098 23.025 -25.582 1.00 40.94 87 ALA A CA 1
ATOM 677 C C . ALA A 1 87 ? 17.423 22.228 -25.684 1.00 40.94 87 ALA A C 1
ATOM 679 O O . ALA A 1 87 ? 18.219 22.463 -26.590 1.00 40.94 87 ALA A O 1
ATOM 680 N N . ALA A 1 88 ? 17.652 21.266 -24.782 1.00 40.28 88 ALA A N 1
ATOM 681 C CA . ALA A 1 88 ? 18.746 20.289 -24.807 1.00 40.28 88 ALA A CA 1
ATOM 682 C C . ALA A 1 88 ? 18.309 18.927 -25.365 1.00 40.28 88 ALA A C 1
ATOM 684 O O . ALA A 1 88 ? 19.146 18.029 -25.510 1.00 40.28 88 ALA A O 1
ATOM 685 N N . ALA A 1 89 ? 17.029 18.767 -25.722 1.00 39.19 89 ALA A N 1
ATOM 686 C CA . ALA A 1 89 ? 16.612 17.710 -26.618 1.00 39.19 89 ALA A CA 1
ATOM 687 C C . ALA A 1 89 ? 17.311 18.034 -27.940 1.00 39.19 89 ALA A C 1
ATOM 689 O O . ALA A 1 89 ? 17.098 19.106 -28.508 1.00 39.19 89 ALA A O 1
ATOM 690 N N . PRO A 1 90 ? 18.226 17.172 -28.403 1.00 40.72 90 PRO A N 1
ATOM 691 C CA . PRO A 1 90 ? 18.975 17.483 -29.599 1.00 40.72 90 PRO A CA 1
ATOM 692 C C . PRO A 1 90 ? 17.988 17.692 -30.756 1.00 40.72 90 PRO A C 1
ATOM 694 O O . PRO A 1 90 ? 16.978 16.986 -30.784 1.00 40.72 90 PRO A O 1
ATOM 697 N N . PRO A 1 91 ? 18.283 18.590 -31.715 1.00 39.72 91 PRO A N 1
ATOM 698 C CA . PRO A 1 91 ? 17.363 19.120 -32.741 1.00 39.72 91 PRO A CA 1
ATOM 699 C C . PRO A 1 91 ? 16.744 18.091 -33.717 1.00 39.72 91 PRO A C 1
ATOM 701 O O . PRO A 1 91 ? 16.203 18.452 -34.754 1.00 39.72 91 PRO A O 1
ATOM 704 N N . ALA A 1 92 ? 16.815 16.799 -33.405 1.00 37.47 92 ALA A N 1
ATOM 705 C CA . ALA A 1 92 ? 16.295 15.681 -34.173 1.00 37.47 92 ALA A CA 1
ATOM 706 C C . ALA A 1 92 ? 15.176 14.896 -33.458 1.00 37.47 92 ALA A C 1
ATOM 708 O O . ALA A 1 92 ? 14.735 13.892 -34.017 1.00 37.47 92 ALA A O 1
ATOM 709 N N . VAL A 1 93 ? 14.734 15.306 -32.256 1.00 37.88 93 VAL A N 1
ATOM 710 C CA . VAL A 1 93 ? 13.663 14.621 -31.509 1.00 37.88 93 VAL A CA 1
ATOM 711 C C . VAL A 1 93 ? 12.311 15.293 -31.700 1.00 37.88 93 VAL A C 1
ATOM 713 O O . VAL A 1 93 ? 11.946 16.201 -30.964 1.00 37.88 93 VAL A O 1
ATOM 716 N N . GLY A 1 94 ? 11.552 14.808 -32.684 1.00 44.03 94 GLY A N 1
ATOM 717 C CA . GLY A 1 94 ? 10.114 15.048 -32.756 1.00 44.03 94 GLY A CA 1
ATOM 718 C C . GLY A 1 94 ? 9.411 14.154 -31.741 1.00 44.03 94 GLY A C 1
ATOM 719 O O . GLY A 1 94 ? 9.608 12.937 -31.766 1.00 44.03 94 GLY A O 1
ATOM 720 N N . ALA A 1 95 ? 8.637 14.759 -30.843 1.00 42.44 95 ALA A N 1
ATOM 721 C CA . ALA A 1 95 ? 7.816 14.051 -29.875 1.00 42.44 95 ALA A CA 1
ATOM 722 C C . ALA A 1 95 ? 6.346 14.417 -30.078 1.00 42.44 95 ALA A C 1
ATOM 724 O O . ALA A 1 95 ? 6.005 15.590 -30.216 1.00 42.44 95 ALA A O 1
ATOM 725 N N . GLY A 1 96 ? 5.480 13.412 -30.088 1.00 47.00 96 GLY A N 1
ATOM 726 C CA . GLY A 1 96 ? 4.043 13.589 -30.246 1.00 47.00 96 GLY A CA 1
ATOM 727 C C . GLY A 1 96 ? 3.276 12.487 -29.532 1.00 47.00 96 GLY A C 1
ATOM 728 O O . GLY A 1 96 ? 3.851 11.476 -29.121 1.00 47.00 96 GLY A O 1
ATOM 729 N N . VAL A 1 97 ? 1.975 12.707 -29.378 1.00 40.88 97 VAL A N 1
ATOM 730 C CA . VAL A 1 97 ? 1.037 11.720 -28.844 1.00 40.88 97 VAL A CA 1
ATOM 731 C C . VAL A 1 97 ? 0.077 11.331 -29.956 1.00 40.88 97 VAL A C 1
ATOM 733 O O . VAL A 1 97 ? -0.464 12.198 -30.638 1.00 40.88 97 VAL A O 1
ATOM 736 N N . GLY A 1 98 ? -0.092 10.029 -30.160 1.00 47.34 98 GLY A N 1
ATOM 737 C CA . GLY A 1 98 ? -1.107 9.465 -31.043 1.00 47.34 98 GLY A CA 1
ATOM 738 C C . GLY A 1 98 ? -1.957 8.458 -30.275 1.00 47.34 98 GLY A C 1
ATOM 739 O O . GLY A 1 98 ? -1.441 7.740 -29.416 1.00 47.34 98 GLY A O 1
ATOM 740 N N . GLY A 1 99 ? -3.256 8.414 -30.570 1.00 41.91 99 GLY A N 1
ATOM 741 C CA . GLY A 1 99 ? -4.124 7.314 -30.150 1.00 41.91 99 GLY A CA 1
ATOM 742 C C . GLY A 1 99 ? -3.912 6.109 -31.064 1.00 41.91 99 GLY A C 1
ATOM 743 O O . GLY A 1 99 ? -3.803 6.270 -32.282 1.00 41.91 99 GLY A O 1
ATOM 744 N N . TRP A 1 100 ? -3.837 4.907 -30.494 1.00 41.53 100 TRP A N 1
ATOM 745 C CA . TRP A 1 100 ? -3.847 3.676 -31.290 1.00 41.53 100 TRP A CA 1
ATOM 746 C C . TRP A 1 100 ? -5.281 3.246 -31.587 1.00 41.53 100 TRP A C 1
ATOM 748 O O . TRP A 1 100 ? -6.117 3.281 -30.687 1.00 41.53 100 TRP A O 1
ATOM 758 N N . PRO A 1 101 ? -5.575 2.749 -32.800 1.00 40.78 101 PRO A N 1
ATOM 759 C CA . PRO A 1 101 ? -6.768 1.951 -33.012 1.00 40.78 101 PRO A CA 1
ATOM 760 C C . PRO A 1 101 ? -6.674 0.652 -32.195 1.00 40.78 101 PRO A C 1
ATOM 762 O O . PRO A 1 101 ? -5.640 -0.023 -32.182 1.00 40.78 101 PRO A O 1
ATOM 765 N N . THR A 1 102 ? -7.795 0.290 -31.576 1.00 42.84 102 THR A N 1
ATOM 766 C CA . THR A 1 102 ? -8.088 -0.892 -30.740 1.00 42.84 102 THR A CA 1
ATOM 767 C C . THR A 1 102 ? -7.583 -2.249 -31.262 1.00 42.84 102 THR A C 1
ATOM 769 O O . THR A 1 102 ? -7.472 -3.212 -30.506 1.00 42.84 102 THR A O 1
ATOM 772 N N . THR A 1 103 ? -7.218 -2.350 -32.540 1.00 43.06 103 THR A N 1
ATOM 773 C CA . THR A 1 103 ? -6.744 -3.578 -33.195 1.00 43.06 103 THR A CA 1
ATOM 774 C C . THR A 1 103 ? -5.402 -4.117 -32.676 1.00 43.06 103 THR A C 1
ATOM 776 O O . THR A 1 103 ? -5.115 -5.294 -32.883 1.00 43.06 103 THR A O 1
ATOM 779 N N . SER A 1 104 ? -4.570 -3.313 -31.997 1.00 46.28 104 SER A N 1
ATOM 780 C CA . SER A 1 104 ? -3.249 -3.756 -31.509 1.00 46.28 104 SER A CA 1
ATOM 781 C C . SER A 1 104 ? -3.266 -4.423 -30.129 1.00 46.28 104 SER A C 1
ATOM 783 O O . SER A 1 104 ? -2.338 -5.164 -29.818 1.00 46.28 104 SER A O 1
ATOM 785 N N . LEU A 1 105 ? -4.312 -4.236 -29.316 1.00 41.25 105 LEU A N 1
ATOM 786 C CA . LEU A 1 105 ? -4.396 -4.847 -27.982 1.00 41.25 105 LEU A CA 1
ATOM 787 C C . LEU A 1 105 ? -4.666 -6.354 -28.066 1.00 41.25 105 LEU A C 1
ATOM 789 O O . LEU A 1 105 ? -3.968 -7.150 -27.440 1.00 41.25 105 LEU A O 1
ATOM 793 N N . ASN A 1 106 ? -5.574 -6.738 -28.969 1.00 42.47 106 ASN A N 1
ATOM 794 C CA . ASN A 1 106 ? -5.764 -8.133 -29.368 1.00 42.47 106 ASN A CA 1
ATOM 795 C C . ASN A 1 106 ? -4.478 -8.725 -29.964 1.00 42.47 106 ASN A C 1
ATOM 797 O O . ASN A 1 106 ? -4.180 -9.893 -29.740 1.00 42.47 106 ASN A O 1
ATOM 801 N N . ALA A 1 107 ? -3.681 -7.927 -30.683 1.00 45.34 107 ALA A N 1
ATOM 802 C CA . ALA A 1 107 ? -2.400 -8.373 -31.224 1.00 45.34 107 ALA A CA 1
ATOM 803 C C . ALA A 1 107 ? -1.315 -8.533 -30.142 1.00 45.34 107 ALA A C 1
ATOM 805 O O . ALA A 1 107 ? -0.462 -9.393 -30.298 1.00 45.34 107 ALA A O 1
ATOM 806 N N . ILE A 1 108 ? -1.339 -7.778 -29.037 1.00 44.00 108 ILE A N 1
ATOM 807 C CA . ILE A 1 108 ? -0.417 -7.970 -27.900 1.00 44.00 108 ILE A CA 1
ATOM 808 C C . ILE A 1 108 ? -0.768 -9.255 -27.131 1.00 44.00 108 ILE A C 1
ATOM 810 O O . ILE A 1 108 ? 0.132 -10.047 -26.844 1.00 44.00 108 ILE A O 1
ATOM 814 N N . GLU A 1 109 ? -2.058 -9.517 -26.874 1.00 46.22 109 GLU A N 1
ATOM 815 C CA . GLU A 1 109 ? -2.511 -10.801 -26.306 1.00 46.22 109 GLU A CA 1
ATOM 816 C C . GLU A 1 109 ? -2.170 -11.988 -27.228 1.00 46.22 109 GLU A C 1
ATOM 818 O O . GLU A 1 109 ? -1.721 -13.033 -26.750 1.00 46.22 109 GLU A O 1
ATOM 823 N N . GLN A 1 110 ? -2.321 -11.823 -28.549 1.00 48.66 110 GLN A N 1
ATOM 824 C CA . GLN A 1 110 ? -2.060 -12.877 -29.537 1.00 48.66 110 GLN A CA 1
ATOM 825 C C . GLN A 1 110 ? -0.568 -13.083 -29.864 1.00 48.66 110 GLN A C 1
ATOM 827 O O . GLN A 1 110 ? -0.145 -14.228 -30.014 1.00 48.66 110 GLN A O 1
ATOM 832 N N . ALA A 1 111 ? 0.240 -12.022 -29.981 1.00 45.06 111 ALA A N 1
ATOM 833 C CA . ALA A 1 111 ? 1.627 -12.087 -30.468 1.00 45.06 111 ALA A CA 1
ATOM 834 C C . ALA A 1 111 ? 2.674 -12.257 -29.357 1.00 45.06 111 ALA A C 1
ATOM 836 O O . ALA A 1 111 ? 3.727 -12.842 -29.607 1.00 45.06 111 ALA A O 1
ATOM 837 N N . HIS A 1 112 ? 2.405 -11.772 -28.138 1.00 44.62 112 HIS A N 1
ATOM 838 C CA . HIS A 1 112 ? 3.357 -11.835 -27.019 1.00 44.62 112 HIS A CA 1
ATOM 839 C C . HIS A 1 112 ? 2.977 -12.827 -25.921 1.00 44.62 112 HIS A C 1
ATOM 841 O O . HIS A 1 112 ? 3.668 -12.908 -24.908 1.00 44.62 112 HIS A O 1
ATOM 847 N N . GLY A 1 113 ? 1.944 -13.644 -26.135 1.00 40.59 113 GLY A N 1
ATOM 848 C CA . GLY A 1 113 ? 1.745 -14.829 -25.313 1.00 40.59 113 GLY A CA 1
ATOM 849 C C . GLY A 1 113 ? 1.494 -14.510 -23.844 1.00 40.59 113 GLY A C 1
ATOM 850 O O . GLY A 1 113 ? 1.986 -15.225 -22.973 1.00 40.59 113 GLY A O 1
ATOM 851 N N . ALA A 1 114 ? 0.603 -13.561 -23.552 1.00 37.75 114 ALA A N 1
ATOM 852 C CA . ALA A 1 114 ? -0.134 -13.593 -22.289 1.00 37.75 114 ALA A CA 1
ATOM 853 C C . ALA A 1 114 ? -1.163 -14.754 -22.279 1.00 37.75 114 ALA A C 1
ATOM 855 O O . ALA A 1 114 ? -2.277 -14.620 -21.799 1.00 37.75 114 ALA A O 1
ATOM 856 N N . ARG A 1 115 ? -0.747 -15.944 -22.743 1.00 40.97 115 ARG A N 1
ATOM 857 C CA . ARG A 1 115 ? -1.157 -17.229 -22.162 1.00 40.97 115 ARG A CA 1
ATOM 858 C C . ARG A 1 115 ? -0.381 -17.485 -20.867 1.00 40.97 115 ARG A C 1
ATOM 860 O O . ARG A 1 115 ? -0.138 -18.632 -20.499 1.00 40.97 115 ARG A O 1
ATOM 867 N N . LEU A 1 116 ? 0.043 -16.427 -20.174 1.00 36.62 116 LEU A N 1
ATOM 868 C CA . LEU A 1 116 ? 0.271 -16.546 -18.749 1.00 36.62 116 LEU A CA 1
ATOM 869 C C . LEU A 1 116 ? -1.025 -17.142 -18.188 1.00 36.62 116 LEU A C 1
ATOM 871 O O . LEU A 1 116 ? -2.102 -16.688 -18.593 1.00 36.62 116 LEU A O 1
ATOM 875 N N . PRO A 1 117 ? -0.968 -18.149 -17.306 1.00 37.94 117 PRO A N 1
ATOM 876 C CA . PRO A 1 117 ? -2.098 -18.471 -16.460 1.00 37.94 117 PRO A CA 1
ATOM 877 C C . PRO A 1 117 ? -2.299 -17.264 -15.542 1.00 37.94 117 PRO A C 1
ATOM 879 O O . PRO A 1 117 ? -1.967 -17.280 -14.363 1.00 37.94 117 PRO A O 1
ATOM 882 N N . VAL A 1 118 ? -2.816 -16.168 -16.100 1.00 38.41 118 VAL A N 1
ATOM 883 C CA . VAL A 1 118 ? -3.605 -15.230 -15.336 1.00 38.41 118 VAL A CA 1
ATOM 884 C C . VAL A 1 118 ? -4.705 -16.132 -14.831 1.00 38.41 118 VAL A C 1
ATOM 886 O O . VAL A 1 118 ? -5.514 -16.618 -15.626 1.00 38.41 118 VAL A O 1
ATOM 889 N N . GLY A 1 119 ? -4.648 -16.468 -13.545 1.00 32.12 119 GLY A N 1
ATOM 890 C CA . GLY A 1 119 ? -5.779 -17.044 -12.856 1.00 32.12 119 GLY A CA 1
ATOM 891 C C . GLY A 1 119 ? -6.903 -16.038 -13.013 1.00 32.12 119 GLY A C 1
ATOM 892 O O . GLY A 1 119 ? -7.077 -15.161 -12.176 1.00 32.12 119 GLY A O 1
ATOM 893 N N . ARG A 1 120 ? -7.630 -16.122 -14.128 1.00 39.59 120 ARG A N 1
ATOM 894 C CA . ARG A 1 120 ? -8.964 -15.579 -14.246 1.00 39.59 120 ARG A CA 1
ATOM 895 C C . ARG A 1 120 ? -9.735 -16.495 -13.316 1.00 39.59 120 ARG A C 1
ATOM 897 O O . ARG A 1 120 ? -10.172 -17.575 -13.707 1.00 39.59 120 ARG A O 1
ATOM 904 N N . GLY A 1 121 ? -9.740 -16.135 -12.029 1.00 34.69 121 GLY A N 1
ATOM 905 C CA . GLY A 1 121 ? -10.685 -16.716 -11.092 1.00 34.69 121 GLY A CA 1
ATOM 906 C C . GLY A 1 121 ? -12.061 -16.642 -11.752 1.00 34.69 121 GLY A C 1
ATOM 907 O O . GLY A 1 121 ? -12.263 -15.735 -12.563 1.00 34.69 121 GLY A O 1
ATOM 908 N N . PRO A 1 122 ? -12.963 -17.601 -11.495 1.00 41.97 122 PRO A N 1
ATOM 909 C CA . PRO A 1 122 ? -14.275 -17.610 -12.126 1.00 41.97 122 PRO A CA 1
ATOM 910 C C . PRO A 1 122 ? -14.864 -16.202 -12.057 1.00 41.97 122 PRO A C 1
ATOM 912 O O . PRO A 1 122 ? -15.135 -15.702 -10.962 1.00 41.97 122 PRO A O 1
ATOM 915 N N . SER A 1 123 ? -14.979 -15.539 -13.212 1.00 46.78 123 SER A N 1
ATOM 916 C CA . SER A 1 123 ? -15.628 -14.240 -13.303 1.00 46.78 123 SER A CA 1
ATOM 917 C C . SER A 1 123 ? -17.027 -14.497 -12.805 1.00 46.78 123 SER A C 1
ATOM 919 O O . SER A 1 123 ? -17.747 -15.362 -13.317 1.00 46.78 123 SER A O 1
ATOM 921 N N . VAL A 1 124 ? -17.369 -13.828 -11.718 1.00 45.75 124 VAL A N 1
ATOM 922 C CA . VAL A 1 124 ? -18.670 -13.986 -11.108 1.00 45.75 124 VAL A CA 1
ATOM 923 C C . VAL A 1 124 ? -19.691 -13.602 -12.191 1.00 45.75 124 VAL A C 1
ATOM 925 O O . VAL A 1 124 ? -19.706 -12.468 -12.660 1.00 45.75 124 VAL A O 1
ATOM 928 N N . GLY A 1 125 ? -20.448 -14.584 -12.692 1.00 49.56 125 GLY A N 1
ATOM 929 C CA . GLY A 1 125 ? -21.436 -14.382 -13.758 1.00 49.56 125 GLY A CA 1
ATOM 930 C C . GLY A 1 125 ? -21.152 -14.973 -15.150 1.00 49.56 125 GLY A C 1
ATOM 931 O O . GLY A 1 125 ? -22.111 -15.155 -15.888 1.00 49.56 125 GLY A O 1
ATOM 932 N N . ASP A 1 126 ? -19.926 -15.390 -15.501 1.00 48.66 126 ASP A N 1
ATOM 933 C CA . ASP A 1 126 ? -19.633 -15.941 -16.854 1.00 48.66 126 ASP A CA 1
ATOM 934 C C . ASP A 1 126 ? -20.334 -17.278 -17.150 1.00 48.66 126 ASP A C 1
ATOM 936 O O . ASP A 1 126 ? -20.494 -17.688 -18.297 1.00 48.66 126 ASP A O 1
ATOM 940 N N . THR A 1 127 ? -20.756 -17.975 -16.098 1.00 50.81 127 THR A N 1
ATOM 941 C CA . THR A 1 127 ? -21.486 -19.251 -16.167 1.00 50.81 127 THR A CA 1
ATOM 942 C C . THR A 1 127 ? -22.939 -19.118 -15.717 1.00 50.81 127 THR A C 1
ATOM 944 O O . THR A 1 127 ? -23.629 -20.125 -15.557 1.00 50.81 127 THR A O 1
ATOM 947 N N . VAL A 1 128 ? -23.419 -17.893 -15.477 1.00 54.41 128 VAL A N 1
ATOM 948 C CA . VAL A 1 128 ? -24.754 -17.673 -14.925 1.00 54.41 128 VAL A CA 1
ATOM 949 C C . VAL A 1 128 ? -25.745 -17.455 -16.067 1.00 54.41 128 VAL A C 1
ATOM 951 O O . VAL A 1 128 ? -25.582 -16.566 -16.897 1.00 54.41 128 VAL A O 1
ATOM 954 N N . ALA A 1 129 ? -26.768 -18.309 -16.128 1.00 53.66 129 ALA A N 1
ATOM 955 C CA . ALA A 1 129 ? -27.840 -18.188 -17.107 1.00 53.66 129 ALA A CA 1
ATOM 956 C C . ALA A 1 129 ? -28.649 -16.889 -16.878 1.00 53.66 129 ALA A C 1
ATOM 958 O O . ALA A 1 129 ? -28.809 -16.471 -15.725 1.00 53.66 129 ALA A O 1
ATOM 959 N N . PRO A 1 130 ? -29.200 -16.265 -17.940 1.00 54.81 130 PRO A N 1
ATOM 960 C CA . PRO A 1 130 ? -30.087 -15.108 -17.805 1.00 54.81 130 PRO A CA 1
ATOM 961 C C . PRO A 1 130 ? -31.205 -15.374 -16.778 1.00 54.81 130 PRO A C 1
ATOM 963 O O . PRO A 1 130 ? -31.720 -16.495 -16.742 1.00 54.81 130 PRO A O 1
ATOM 966 N N . PRO A 1 131 ? -31.614 -14.385 -15.954 1.00 55.16 131 PRO A N 1
ATOM 967 C CA . PRO A 1 131 ? -31.433 -12.935 -16.126 1.00 55.16 131 PRO A CA 1
ATOM 968 C C . PRO A 1 131 ? -30.222 -12.316 -15.407 1.00 55.16 131 PRO A C 1
ATOM 970 O O . PRO A 1 131 ? -30.034 -11.102 -15.490 1.00 55.16 131 PRO A O 1
ATOM 973 N N . ALA A 1 132 ? -29.426 -13.100 -14.677 1.00 55.06 132 ALA A N 1
ATOM 974 C CA . ALA A 1 132 ? -28.281 -12.565 -13.949 1.00 55.06 132 ALA A CA 1
ATOM 975 C C . ALA A 1 132 ? -27.170 -12.140 -14.922 1.00 55.06 132 ALA A C 1
ATOM 977 O O . ALA A 1 132 ? -26.813 -12.870 -15.844 1.00 55.06 132 ALA A O 1
ATOM 978 N N . GLN A 1 133 ? -26.667 -10.923 -14.729 1.00 57.50 133 GLN A N 1
ATOM 979 C CA . GLN A 1 133 ? -25.636 -10.328 -15.575 1.00 57.50 133 GLN A CA 1
ATOM 980 C C . GLN A 1 133 ? -24.238 -10.714 -15.067 1.00 57.50 133 GLN A C 1
ATOM 982 O O . GLN A 1 133 ? -24.076 -10.966 -13.870 1.00 57.50 133 GLN A O 1
ATOM 987 N N . PRO A 1 134 ? -23.219 -10.770 -15.936 1.00 61.59 134 PRO A N 1
ATOM 988 C CA . PRO A 1 134 ? -21.835 -10.858 -15.497 1.00 61.59 134 PRO A CA 1
ATOM 989 C C . PRO A 1 134 ? -21.404 -9.587 -14.765 1.00 61.59 134 PRO A C 1
ATOM 991 O O . PRO A 1 134 ? -22.011 -8.527 -14.925 1.00 61.59 134 PRO A O 1
ATOM 994 N N . PHE A 1 135 ? -20.342 -9.681 -13.964 1.00 64.31 135 PHE A N 1
ATOM 995 C CA . PHE A 1 135 ? -19.651 -8.484 -13.488 1.00 64.31 135 PHE A CA 1
ATOM 996 C C . PHE A 1 135 ? -19.168 -7.689 -14.698 1.00 64.31 135 PHE A C 1
ATOM 998 O O . PHE A 1 135 ? -18.380 -8.184 -15.505 1.00 64.31 135 PHE A O 1
ATOM 1005 N N . LEU A 1 136 ? -19.656 -6.458 -14.826 1.00 67.81 136 LEU A N 1
ATOM 1006 C CA . LEU A 1 136 ? -19.259 -5.569 -15.907 1.00 67.81 136 LEU A CA 1
ATOM 1007 C C . LEU A 1 136 ? -18.157 -4.652 -15.397 1.00 67.81 136 LEU A C 1
ATOM 1009 O O . LEU A 1 136 ? -18.302 -3.988 -14.373 1.00 67.81 136 LEU A O 1
ATOM 1013 N N . VAL A 1 137 ? -17.046 -4.617 -16.125 1.00 71.12 137 VAL A N 1
ATOM 1014 C CA . VAL A 1 137 ? -16.039 -3.573 -15.941 1.00 71.12 137 VAL A CA 1
ATOM 1015 C C . VAL A 1 137 ? -16.607 -2.290 -16.529 1.00 71.12 137 VAL A C 1
ATOM 1017 O O . VAL A 1 137 ? -17.086 -2.295 -17.666 1.00 71.12 137 VAL A O 1
ATOM 1020 N N . ASN A 1 138 ? -16.551 -1.199 -15.770 1.00 74.56 138 ASN A N 1
ATOM 1021 C CA . ASN A 1 138 ? -16.939 0.110 -16.268 1.00 74.56 138 ASN A CA 1
ATOM 1022 C C . ASN A 1 138 ? -15.973 0.532 -17.387 1.00 74.56 138 ASN A C 1
ATOM 1024 O O . ASN A 1 138 ? -14.833 0.914 -17.129 1.00 74.56 138 ASN A O 1
ATOM 1028 N N . GLN A 1 139 ? -16.434 0.437 -18.634 1.00 71.81 139 GLN A N 1
ATOM 1029 C CA . GLN A 1 139 ? -15.644 0.704 -19.843 1.00 71.81 139 GLN A CA 1
ATOM 1030 C C . GLN A 1 139 ? -15.280 2.192 -19.996 1.00 71.81 139 GLN A C 1
ATOM 1032 O O . GLN A 1 139 ? -14.378 2.527 -20.760 1.00 71.81 139 GLN A O 1
ATOM 1037 N N . ASP A 1 140 ? -15.945 3.095 -19.275 1.00 72.75 140 ASP A N 1
ATOM 1038 C CA . ASP A 1 140 ? -15.585 4.516 -19.278 1.00 72.75 140 ASP A CA 1
ATOM 1039 C C . ASP A 1 140 ? -14.396 4.794 -18.340 1.00 72.75 140 ASP A C 1
ATOM 1041 O O . ASP A 1 140 ? -13.614 5.715 -18.580 1.00 72.75 140 ASP A O 1
ATOM 1045 N N . LEU A 1 141 ? -14.198 3.947 -17.322 1.00 70.81 141 LEU A N 1
ATOM 1046 C CA . LEU A 1 141 ? -13.049 4.001 -16.414 1.00 70.81 141 LEU A CA 1
ATOM 1047 C C . LEU A 1 141 ? -11.891 3.114 -16.901 1.00 70.81 141 LEU A C 1
ATOM 1049 O O . LEU A 1 141 ? -10.746 3.564 -16.963 1.00 70.81 141 LEU A O 1
ATOM 1053 N N . LEU A 1 142 ? -12.184 1.868 -17.291 1.00 70.88 142 LEU A N 1
ATOM 1054 C CA . LEU A 1 142 ? -11.220 0.825 -17.655 1.00 70.88 142 LEU A CA 1
ATOM 1055 C C . LEU A 1 142 ? -11.556 0.185 -19.004 1.00 70.88 142 LEU A C 1
ATOM 1057 O O . LEU A 1 142 ? -12.025 -0.948 -19.077 1.00 70.88 142 LEU A O 1
ATOM 1061 N N . ASP A 1 143 ? -11.237 0.896 -20.083 1.00 66.12 143 ASP A N 1
ATOM 1062 C CA . ASP A 1 143 ? -11.172 0.315 -21.424 1.00 66.12 143 ASP A CA 1
ATOM 1063 C C . ASP A 1 143 ? -9.755 0.470 -22.008 1.00 66.12 143 ASP A C 1
ATOM 1065 O O . ASP A 1 143 ? -9.406 1.553 -22.495 1.00 66.12 143 ASP A O 1
ATOM 1069 N N . PRO A 1 144 ? -8.925 -0.596 -21.998 1.00 55.97 144 PRO A N 1
ATOM 1070 C CA . PRO A 1 144 ? -7.581 -0.581 -22.580 1.00 55.97 144 PRO A CA 1
ATOM 1071 C C . PRO A 1 144 ? -7.557 -0.159 -24.052 1.00 55.97 144 PRO A C 1
ATOM 1073 O O . PRO A 1 144 ? -6.546 0.357 -24.521 1.00 55.97 144 PRO A O 1
ATOM 1076 N N . ALA A 1 145 ? -8.665 -0.316 -24.771 1.00 57.81 145 ALA A N 1
ATOM 1077 C CA . ALA A 1 145 ? -8.789 0.014 -26.177 1.00 57.81 145 ALA A CA 1
ATOM 1078 C C . ALA A 1 145 ? -9.043 1.522 -26.419 1.00 57.81 145 ALA A C 1
ATOM 1080 O O . ALA A 1 145 ? -8.548 2.066 -27.405 1.00 57.81 145 ALA A O 1
ATOM 1081 N N . ARG A 1 146 ? -9.761 2.219 -25.524 1.00 58.78 146 ARG A N 1
ATOM 1082 C CA . ARG A 1 146 ? -10.031 3.677 -25.620 1.00 58.78 146 ARG A CA 1
ATOM 1083 C C . ARG A 1 146 ? -8.928 4.540 -25.027 1.00 58.78 146 ARG A C 1
ATOM 1085 O O . ARG A 1 146 ? -8.631 5.621 -25.526 1.00 58.78 146 ARG A O 1
ATOM 1092 N N . ASN A 1 147 ? -8.333 4.044 -23.956 1.00 64.88 147 ASN A N 1
ATOM 1093 C CA . ASN A 1 147 ? -7.544 4.842 -23.031 1.00 64.88 147 ASN A CA 1
ATOM 1094 C C . ASN A 1 147 ? -6.035 4.566 -23.171 1.00 64.88 147 ASN A C 1
ATOM 1096 O O . ASN A 1 147 ? -5.240 4.946 -22.322 1.00 64.88 147 ASN A O 1
ATOM 1100 N N . MET A 1 148 ? -5.589 3.912 -24.248 1.00 70.19 148 MET A N 1
ATOM 1101 C CA . MET A 1 148 ? -4.163 3.704 -24.520 1.00 70.19 148 MET A CA 1
ATOM 1102 C C . MET A 1 148 ? -3.582 4.846 -25.360 1.00 70.19 148 MET A C 1
ATOM 1104 O O . MET A 1 148 ? -3.935 5.040 -26.524 1.00 70.19 148 MET A O 1
ATOM 1108 N N . LEU A 1 149 ? -2.627 5.569 -24.782 1.00 70.56 149 LEU A N 1
ATOM 1109 C CA . LEU A 1 149 ? -1.849 6.596 -25.465 1.00 70.56 149 LEU A CA 1
ATOM 1110 C C . LEU A 1 149 ? -0.487 6.032 -25.892 1.00 70.56 149 LEU A C 1
ATOM 1112 O O . LEU A 1 149 ? 0.123 5.246 -25.161 1.00 70.56 149 LEU A O 1
ATOM 1116 N N . GLU A 1 150 ? 0.038 6.484 -27.034 1.00 73.56 150 GLU A N 1
ATOM 1117 C CA . GLU A 1 150 ? 1.440 6.271 -27.419 1.00 73.56 150 GLU A CA 1
ATOM 1118 C C . GLU A 1 150 ? 2.188 7.595 -27.493 1.00 73.56 150 GLU A C 1
ATOM 1120 O O . GLU A 1 150 ? 1.817 8.505 -28.235 1.00 73.56 150 GLU A O 1
ATOM 1125 N N . GLY A 1 151 ? 3.294 7.667 -26.758 1.00 71.12 151 GLY A N 1
ATOM 1126 C CA . GLY A 1 151 ? 4.309 8.689 -26.949 1.00 71.12 151 GLY A CA 1
ATOM 1127 C C . GLY A 1 151 ? 5.354 8.164 -27.916 1.00 71.12 151 GLY A C 1
ATOM 1128 O O . GLY A 1 151 ? 5.838 7.042 -27.758 1.00 71.12 151 GLY A O 1
ATOM 1129 N N . HIS A 1 152 ? 5.729 8.964 -28.906 1.00 75.62 152 HIS A N 1
ATOM 1130 C CA . HIS A 1 152 ? 6.797 8.614 -29.838 1.00 75.62 152 HIS A CA 1
ATOM 1131 C C . HIS A 1 152 ? 7.945 9.618 -29.776 1.00 75.62 152 HIS A C 1
ATOM 1133 O O . HIS A 1 152 ? 7.755 10.779 -29.430 1.00 75.62 152 HIS A O 1
ATOM 1139 N N . ALA A 1 153 ? 9.141 9.154 -30.127 1.00 74.44 153 ALA A N 1
ATOM 1140 C CA . ALA A 1 153 ? 10.331 9.971 -30.304 1.00 74.44 153 ALA A CA 1
ATOM 1141 C C . ALA A 1 153 ? 11.117 9.469 -31.518 1.00 74.44 153 ALA A C 1
ATOM 1143 O O . ALA A 1 153 ? 11.394 8.272 -31.644 1.00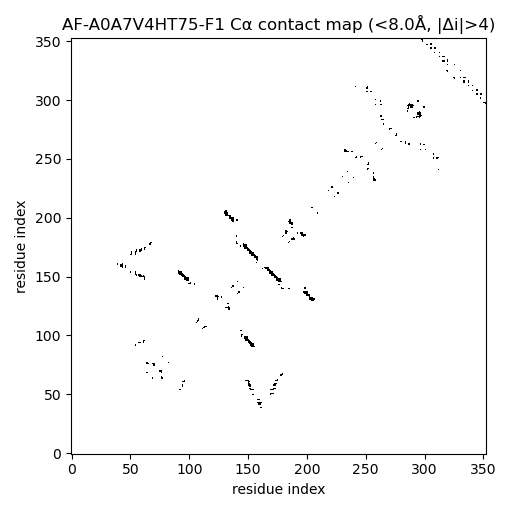 74.44 153 ALA A O 1
ATOM 1144 N N . THR A 1 154 ? 11.502 10.369 -32.415 1.00 77.44 154 THR A N 1
ATOM 1145 C CA . THR A 1 154 ? 12.388 10.044 -33.543 1.00 77.44 154 THR A CA 1
ATOM 1146 C C . THR A 1 154 ? 13.792 10.581 -33.297 1.00 77.44 154 THR A C 1
ATOM 1148 O O . THR A 1 154 ? 13.946 11.586 -32.628 1.00 77.44 154 THR A O 1
ATOM 1151 N N . VAL A 1 155 ? 14.834 9.935 -33.814 1.00 76.81 155 VAL A N 1
ATOM 1152 C CA . VAL A 1 155 ? 16.216 10.448 -33.796 1.00 76.81 155 VAL A CA 1
ATOM 1153 C C . VAL A 1 155 ? 16.859 10.128 -35.138 1.00 76.81 155 VAL A C 1
ATOM 1155 O O . VAL A 1 155 ? 16.743 9.000 -35.610 1.00 76.81 155 VAL A O 1
ATOM 1158 N N . ALA A 1 156 ? 17.572 11.083 -35.731 1.00 84.50 156 ALA A N 1
ATOM 1159 C CA . ALA A 1 156 ? 18.409 10.865 -36.911 1.00 84.50 156 ALA A CA 1
ATOM 1160 C C . ALA A 1 156 ? 19.846 11.328 -36.625 1.00 84.50 156 ALA A C 1
ATOM 1162 O O . ALA A 1 156 ? 20.043 12.448 -36.149 1.00 84.50 156 ALA A O 1
ATOM 1163 N N . ARG A 1 157 ? 20.842 10.463 -36.858 1.00 80.62 157 ARG A N 1
ATOM 1164 C CA . ARG A 1 157 ? 22.262 10.711 -36.535 1.00 80.62 157 ARG A CA 1
ATOM 1165 C C . ARG A 1 157 ? 23.193 9.915 -37.445 1.00 80.62 157 ARG A C 1
ATOM 1167 O O . ARG A 1 157 ? 22.828 8.841 -37.897 1.00 80.62 157 ARG A O 1
ATOM 1174 N N . ASP A 1 158 ? 24.422 10.387 -37.616 1.00 87.50 158 ASP A N 1
ATOM 1175 C CA . ASP A 1 158 ? 25.480 9.635 -38.300 1.00 87.50 158 ASP A CA 1
ATOM 1176 C C . ASP A 1 158 ? 26.201 8.657 -37.365 1.00 87.50 158 ASP A C 1
ATOM 1178 O O . ASP A 1 158 ? 26.313 8.879 -36.154 1.00 87.50 158 ASP A O 1
ATOM 1182 N N . TYR A 1 159 ? 26.740 7.579 -37.938 1.00 87.94 159 TYR A N 1
ATOM 1183 C CA . TYR A 1 159 ? 27.617 6.649 -37.229 1.00 87.94 159 TYR A CA 1
ATOM 1184 C C . TYR A 1 159 ? 28.963 7.312 -36.881 1.00 87.94 159 TYR A C 1
ATOM 1186 O O . TYR A 1 159 ? 29.628 7.823 -37.787 1.00 87.94 159 TYR A O 1
ATOM 1194 N N . PRO A 1 160 ? 29.427 7.283 -35.616 1.00 87.00 160 PRO A N 1
ATOM 1195 C CA . PRO A 1 160 ? 30.667 7.953 -35.216 1.00 87.00 160 PRO A CA 1
ATOM 1196 C C . PRO A 1 160 ? 31.917 7.463 -35.963 1.00 87.00 160 PRO A C 1
ATOM 1198 O O . PRO A 1 160 ? 32.745 8.289 -36.349 1.00 87.00 160 PRO A O 1
ATOM 1201 N N . LEU A 1 161 ? 32.044 6.149 -36.201 1.00 90.44 161 LEU A N 1
ATOM 1202 C CA . LEU A 1 161 ? 33.235 5.552 -36.835 1.00 90.44 161 LEU A CA 1
ATOM 1203 C C . LEU A 1 161 ? 32.990 5.019 -38.253 1.00 90.44 161 LEU A C 1
ATOM 1205 O O . LEU A 1 161 ? 33.941 4.744 -38.977 1.00 90.44 161 LEU A O 1
ATOM 1209 N N . LEU A 1 162 ? 31.728 4.900 -38.674 1.00 88.00 162 LEU A N 1
ATOM 1210 C CA . LEU A 1 162 ? 31.342 4.394 -39.998 1.00 88.00 162 LEU A CA 1
ATOM 1211 C C . LEU A 1 162 ? 30.487 5.417 -40.759 1.00 88.00 162 LEU A C 1
ATOM 1213 O O . LEU A 1 162 ? 29.446 5.086 -41.315 1.00 88.00 162 LEU A O 1
ATOM 1217 N N . LYS A 1 163 ? 30.938 6.676 -40.808 1.00 84.38 163 LYS A N 1
ATOM 1218 C CA . LYS A 1 163 ? 30.201 7.805 -41.416 1.00 84.38 163 LYS A CA 1
ATOM 1219 C C . LYS A 1 163 ? 29.753 7.561 -42.866 1.00 84.38 163 LYS A C 1
ATOM 1221 O O . LYS A 1 163 ? 28.747 8.107 -43.298 1.00 84.38 163 LYS A O 1
ATOM 1226 N N . ARG A 1 164 ? 30.475 6.716 -43.615 1.00 87.69 164 ARG A N 1
ATOM 1227 C CA . ARG A 1 164 ? 30.138 6.347 -45.004 1.00 87.69 164 ARG A CA 1
ATOM 1228 C C . ARG A 1 164 ? 28.883 5.477 -45.136 1.00 87.69 164 ARG A C 1
ATOM 1230 O O . ARG A 1 164 ? 28.362 5.374 -46.238 1.00 87.69 164 ARG A O 1
ATOM 1237 N N . LEU A 1 165 ? 28.394 4.879 -44.047 1.00 84.44 165 LEU A N 1
ATOM 1238 C CA . LEU A 1 165 ? 27.113 4.161 -44.032 1.00 84.44 165 LEU A CA 1
ATOM 1239 C C . LEU A 1 165 ? 25.902 5.107 -44.070 1.00 84.44 165 LEU A C 1
ATOM 1241 O O . LEU A 1 165 ? 24.777 4.644 -44.236 1.00 84.44 165 LEU A O 1
ATOM 1245 N N . GLY A 1 166 ? 26.125 6.417 -43.932 1.00 85.38 166 GLY A N 1
ATOM 1246 C CA . GLY A 1 166 ? 25.063 7.412 -43.858 1.00 85.38 166 GLY A CA 1
ATOM 1247 C C . GLY A 1 166 ? 24.390 7.470 -42.482 1.00 85.38 166 GLY A C 1
ATOM 1248 O O . GLY A 1 166 ? 24.819 6.795 -41.538 1.00 85.38 166 GLY A O 1
ATOM 1249 N N . PRO A 1 167 ? 23.349 8.305 -42.342 1.00 85.38 167 PRO A N 1
ATOM 1250 C CA . PRO A 1 167 ? 22.657 8.479 -41.079 1.00 85.38 167 PRO A CA 1
ATOM 1251 C C . PRO A 1 167 ? 21.776 7.273 -40.756 1.00 85.38 167 PRO A C 1
ATOM 1253 O O . PRO A 1 167 ? 21.032 6.774 -41.601 1.00 85.38 167 PRO A O 1
ATOM 1256 N N . TYR A 1 168 ? 21.778 6.862 -39.494 1.00 82.44 168 TYR A N 1
ATOM 1257 C CA . TYR A 1 168 ? 20.767 5.970 -38.951 1.00 82.44 168 TYR A CA 1
ATOM 1258 C C . TYR A 1 168 ? 19.577 6.768 -38.415 1.00 82.44 168 TYR A C 1
ATOM 1260 O O . TYR A 1 168 ? 19.705 7.898 -37.930 1.00 82.44 168 TYR A O 1
ATOM 1268 N N . ARG A 1 169 ? 18.395 6.153 -38.488 1.00 84.25 169 ARG A N 1
ATOM 1269 C CA . ARG A 1 169 ? 17.152 6.682 -37.924 1.00 84.25 169 ARG A CA 1
ATOM 1270 C C . ARG A 1 169 ? 16.609 5.714 -36.890 1.00 84.25 169 ARG A C 1
ATOM 1272 O O . ARG A 1 169 ? 16.502 4.519 -37.146 1.00 84.25 169 ARG A O 1
ATOM 1279 N N . LEU A 1 170 ? 16.244 6.240 -35.730 1.00 79.62 170 LEU A N 1
ATOM 1280 C CA . LEU A 1 170 ? 15.593 5.494 -34.665 1.00 79.62 170 LEU A CA 1
ATOM 1281 C C . LEU A 1 170 ? 14.199 6.059 -34.447 1.00 79.62 170 LEU A C 1
ATOM 1283 O O . LEU A 1 170 ? 14.028 7.268 -34.316 1.00 79.62 170 LEU A O 1
ATOM 1287 N N . ARG A 1 171 ? 13.218 5.165 -34.354 1.00 83.56 171 ARG A N 1
ATOM 1288 C CA . ARG A 1 171 ? 11.901 5.459 -33.795 1.00 83.56 171 ARG A CA 1
ATOM 1289 C C . ARG A 1 171 ? 11.797 4.753 -32.453 1.00 83.56 171 ARG A C 1
ATOM 1291 O O . ARG A 1 171 ? 12.035 3.547 -32.359 1.00 83.56 171 ARG A O 1
ATOM 1298 N N . ALA A 1 172 ? 11.491 5.500 -31.410 1.00 78.94 172 ALA A N 1
ATOM 1299 C CA . ALA A 1 172 ? 11.132 4.995 -30.100 1.00 78.94 172 ALA A CA 1
ATOM 1300 C C . ALA A 1 172 ? 9.653 5.287 -29.853 1.00 78.94 172 ALA A C 1
ATOM 1302 O O . ALA A 1 172 ? 9.141 6.319 -30.279 1.00 78.94 172 ALA A O 1
ATOM 1303 N N . ALA A 1 173 ? 8.986 4.345 -29.205 1.00 79.19 173 ALA A N 1
ATOM 1304 C CA . ALA A 1 173 ? 7.571 4.387 -28.898 1.00 79.19 173 ALA A CA 1
ATOM 1305 C C . ALA A 1 173 ? 7.387 3.826 -27.491 1.00 79.19 173 ALA A C 1
ATOM 1307 O O . ALA A 1 173 ? 8.019 2.825 -27.145 1.00 79.19 173 ALA A O 1
ATOM 1308 N N . GLY A 1 174 ? 6.566 4.488 -26.689 1.00 71.81 174 GLY A N 1
ATOM 1309 C CA . GLY A 1 174 ? 6.111 4.007 -25.393 1.00 71.81 174 GLY A CA 1
ATOM 1310 C C . GLY A 1 174 ? 4.594 4.047 -25.355 1.00 71.81 174 GLY A C 1
ATOM 1311 O O . GLY A 1 174 ? 4.000 4.952 -25.932 1.00 71.81 174 GLY A O 1
ATOM 1312 N N . GLN A 1 175 ? 3.986 3.077 -24.682 1.00 75.19 175 GLN A N 1
ATOM 1313 C CA . GLN A 1 175 ? 2.543 3.016 -24.469 1.00 75.19 175 GLN A CA 1
ATOM 1314 C C . GLN A 1 175 ? 2.233 3.229 -22.989 1.00 75.19 175 GLN A C 1
ATOM 1316 O O . GLN A 1 175 ? 2.997 2.812 -22.114 1.00 75.19 175 GLN A O 1
ATOM 1321 N N . LEU A 1 176 ? 1.130 3.914 -22.716 1.00 71.06 176 LEU A N 1
ATOM 1322 C CA . LEU A 1 176 ? 0.643 4.207 -21.378 1.00 71.06 176 LEU A CA 1
ATOM 1323 C C . LEU A 1 176 ? -0.864 4.111 -21.414 1.00 71.06 176 LEU A C 1
ATOM 1325 O O . LEU A 1 176 ? -1.516 4.636 -22.315 1.00 71.06 176 LEU A O 1
ATOM 1329 N N . PHE A 1 177 ? -1.393 3.492 -20.377 1.00 71.81 177 PHE A N 1
ATOM 1330 C CA . PHE A 1 177 ? -2.807 3.515 -20.129 1.00 71.81 177 PHE A CA 1
ATOM 1331 C C . PHE A 1 177 ? -3.187 4.791 -19.368 1.00 71.81 177 PHE A C 1
ATOM 1333 O O . PHE A 1 177 ? -2.657 5.069 -18.291 1.00 71.81 177 PHE A O 1
ATOM 1340 N N . ASN A 1 178 ? -4.049 5.596 -19.976 1.00 70.88 178 ASN A N 1
ATOM 1341 C CA . ASN A 1 178 ? -4.489 6.904 -19.527 1.00 70.88 178 ASN A CA 1
ATOM 1342 C C . ASN A 1 178 ? -6.009 6.935 -19.409 1.00 70.88 178 ASN A C 1
ATOM 1344 O O . ASN A 1 178 ? -6.705 6.794 -20.399 1.00 70.88 178 ASN A O 1
ATOM 1348 N N . GLY A 1 179 ? -6.509 7.199 -18.216 1.00 67.69 179 GLY A N 1
ATOM 1349 C CA . GLY A 1 179 ? -7.925 7.418 -17.956 1.00 67.69 179 GLY A CA 1
ATOM 1350 C C . GLY A 1 179 ? -8.097 8.112 -16.608 1.00 67.69 179 GLY A C 1
ATOM 1351 O O . GLY A 1 179 ? -7.088 8.382 -15.933 1.00 67.69 179 GLY A O 1
ATOM 1352 N N . PRO A 1 180 ? -9.341 8.346 -16.177 1.00 68.75 180 PRO A N 1
ATOM 1353 C CA . PRO A 1 180 ? -9.651 8.988 -14.908 1.00 68.75 180 PRO A CA 1
ATOM 1354 C C . PRO A 1 180 ? -9.453 8.006 -13.742 1.00 68.75 180 PRO A C 1
ATOM 1356 O O . PRO A 1 180 ? -10.370 7.684 -13.002 1.00 68.75 180 PRO A O 1
ATOM 1359 N N . TRP A 1 181 ? -8.224 7.523 -13.549 1.00 71.88 181 TRP A N 1
ATOM 1360 C CA . TRP A 1 181 ? -7.808 6.627 -12.459 1.00 71.88 181 TRP A CA 1
ATOM 1361 C C . TRP A 1 181 ? -7.595 7.400 -11.158 1.00 71.88 181 TRP A C 1
ATOM 1363 O O . TRP A 1 181 ? -6.537 7.307 -10.531 1.00 71.88 181 TRP A O 1
ATOM 1373 N N . THR A 1 182 ? -8.549 8.254 -10.809 1.00 71.06 182 THR A N 1
ATOM 1374 C CA . THR A 1 182 ? -8.510 9.028 -9.568 1.00 71.06 182 THR A CA 1
ATOM 1375 C C . THR A 1 182 ? -9.297 8.298 -8.491 1.00 71.06 182 THR A C 1
ATOM 1377 O O . THR A 1 182 ? -10.234 7.568 -8.807 1.00 71.06 182 THR A O 1
ATOM 1380 N N . PHE A 1 183 ? -8.925 8.507 -7.225 1.00 70.38 183 PHE A N 1
ATOM 1381 C CA . PHE A 1 183 ? -9.649 7.960 -6.071 1.00 70.38 183 PHE A CA 1
ATOM 1382 C C . PHE A 1 183 ? -11.172 8.147 -6.198 1.00 70.38 183 PHE A C 1
ATOM 1384 O O . PHE A 1 183 ? -11.885 7.143 -6.238 1.00 70.38 183 PHE A O 1
ATOM 1391 N N . PRO A 1 184 ? -11.666 9.384 -6.431 1.00 71.31 184 PRO A N 1
ATOM 1392 C CA . PRO A 1 184 ? -13.100 9.626 -6.564 1.00 71.31 184 PRO A CA 1
ATOM 1393 C C . PRO A 1 184 ? -13.738 8.936 -7.771 1.00 71.31 184 PRO A C 1
ATOM 1395 O O . PRO A 1 184 ? -14.869 8.481 -7.681 1.00 71.31 184 PRO A O 1
ATOM 1398 N N . ALA A 1 185 ? -13.036 8.851 -8.903 1.00 76.12 185 ALA A N 1
ATOM 1399 C CA . ALA A 1 185 ? -13.581 8.248 -10.119 1.00 76.12 185 ALA A CA 1
ATOM 1400 C C . ALA A 1 185 ? -13.707 6.720 -10.029 1.00 76.12 185 ALA A C 1
ATOM 1402 O O . ALA A 1 185 ? -14.512 6.130 -10.739 1.00 76.12 185 ALA A O 1
ATOM 1403 N N . LEU A 1 186 ? -12.919 6.081 -9.161 1.00 78.06 186 LEU A N 1
ATOM 1404 C CA . LEU A 1 186 ? -13.036 4.655 -8.851 1.00 78.06 186 LEU A CA 1
ATOM 1405 C C . LEU A 1 186 ? -14.067 4.375 -7.743 1.00 78.06 186 LEU A C 1
ATOM 1407 O O . LEU A 1 186 ? -14.277 3.210 -7.394 1.00 78.06 186 LEU A O 1
ATOM 1411 N N . GLY A 1 187 ? -14.698 5.422 -7.201 1.00 77.50 187 GLY A N 1
ATOM 1412 C CA . GLY A 1 187 ? -15.634 5.354 -6.083 1.00 77.50 187 GLY A CA 1
ATOM 1413 C C . GLY A 1 187 ? -14.969 5.087 -4.733 1.00 77.50 187 GLY A C 1
ATOM 1414 O O . GLY A 1 187 ? -15.652 4.717 -3.781 1.00 77.50 187 GLY A O 1
ATOM 1415 N N . ALA A 1 188 ? -13.646 5.250 -4.655 1.00 78.25 188 ALA A N 1
ATOM 1416 C CA . ALA A 1 188 ? -12.879 5.108 -3.426 1.00 78.25 188 ALA A CA 1
ATOM 1417 C C . ALA A 1 188 ? -12.772 6.467 -2.711 1.00 78.25 188 ALA A C 1
ATOM 1419 O O . ALA A 1 188 ? -12.519 7.505 -3.333 1.00 78.25 188 ALA A O 1
ATOM 1420 N N . GLN A 1 189 ? -12.976 6.463 -1.400 1.00 72.31 189 GLN A N 1
ATOM 1421 C CA . GLN A 1 189 ? -12.980 7.633 -0.526 1.00 72.31 189 GLN A CA 1
ATOM 1422 C C . GLN A 1 189 ? -11.593 7.903 0.065 1.00 72.31 189 GLN A C 1
ATOM 1424 O O . GLN A 1 189 ? -11.183 9.062 0.149 1.00 72.31 189 GLN A O 1
ATOM 1429 N N . ASP A 1 190 ? -10.850 6.852 0.414 1.00 73.12 190 ASP A N 1
ATOM 1430 C CA . ASP A 1 190 ? -9.501 6.939 0.974 1.00 73.12 190 ASP A CA 1
ATOM 1431 C C . ASP A 1 190 ? -8.645 5.709 0.629 1.00 73.12 190 ASP A C 1
ATOM 1433 O O . ASP A 1 190 ? -9.126 4.729 0.069 1.00 73.12 190 ASP A O 1
ATOM 1437 N N . ASN A 1 191 ? -7.348 5.759 0.952 1.00 62.94 191 ASN A N 1
ATOM 1438 C CA . ASN A 1 191 ? -6.403 4.679 0.641 1.00 62.94 191 ASN A CA 1
ATOM 1439 C C . ASN A 1 191 ? -6.669 3.361 1.387 1.00 62.94 191 ASN A C 1
ATOM 1441 O O . ASN A 1 191 ? -6.047 2.358 1.029 1.00 62.94 191 ASN A O 1
ATOM 1445 N N . ASP A 1 192 ? -7.543 3.363 2.394 1.00 57.62 192 ASP A N 1
ATOM 1446 C CA . ASP A 1 192 ? -7.901 2.176 3.169 1.00 57.62 192 ASP A CA 1
ATOM 1447 C C . ASP A 1 192 ? -9.087 1.431 2.530 1.00 57.62 192 ASP A C 1
ATOM 1449 O O . ASP A 1 192 ? -9.395 0.295 2.905 1.00 57.62 192 ASP A O 1
ATOM 1453 N N . ASP A 1 193 ? -9.710 2.006 1.494 1.00 56.09 193 ASP A N 1
ATOM 1454 C CA . ASP A 1 193 ? -10.716 1.321 0.699 1.00 56.09 193 ASP A CA 1
ATOM 1455 C C . ASP A 1 193 ? -10.110 0.152 -0.086 1.00 56.09 193 ASP A C 1
ATOM 1457 O O . ASP A 1 193 ? -9.456 0.282 -1.123 1.00 56.09 193 ASP A O 1
ATOM 1461 N N . PHE A 1 194 ? -10.438 -1.056 0.363 1.00 55.94 194 PHE A N 1
ATOM 1462 C CA . PHE A 1 194 ? -10.067 -2.306 -0.302 1.00 55.94 194 PHE A CA 1
ATOM 1463 C C . PHE A 1 194 ? -10.838 -2.564 -1.611 1.00 55.94 194 PHE A C 1
ATOM 1465 O O . PHE A 1 194 ? -10.684 -3.627 -2.222 1.00 55.94 194 PHE A O 1
ATOM 1472 N N . ARG A 1 195 ? -11.730 -1.652 -2.024 1.00 61.62 195 ARG A N 1
ATOM 1473 C CA . ARG A 1 195 ? -12.633 -1.826 -3.171 1.00 61.62 195 ARG A CA 1
ATOM 1474 C C . ARG A 1 195 ? -12.678 -0.569 -4.035 1.00 61.62 195 ARG A C 1
ATOM 1476 O O . ARG A 1 195 ? -12.692 0.539 -3.525 1.00 61.62 195 ARG A O 1
ATOM 1483 N N . ALA A 1 196 ? -12.789 -0.777 -5.346 1.00 73.75 196 ALA A N 1
ATOM 1484 C CA . ALA A 1 196 ? -13.088 0.255 -6.337 1.00 73.75 196 ALA A CA 1
ATOM 1485 C C . ALA A 1 196 ? -14.527 0.039 -6.849 1.00 73.75 196 ALA A C 1
ATOM 1487 O O . ALA A 1 196 ? -14.710 -0.649 -7.861 1.00 73.75 196 ALA A O 1
ATOM 1488 N N . PRO A 1 197 ? -15.556 0.499 -6.113 1.00 70.94 197 PRO A N 1
ATOM 1489 C CA . PRO A 1 197 ? -16.949 0.145 -6.386 1.00 70.94 197 PRO A CA 1
ATOM 1490 C C . PRO A 1 197 ? -17.436 0.618 -7.758 1.00 70.94 197 PRO A C 1
ATOM 1492 O O . PRO A 1 197 ? -18.248 -0.069 -8.370 1.00 70.94 197 PRO A O 1
ATOM 1495 N N . ASP A 1 198 ? -16.896 1.717 -8.283 1.00 78.69 198 ASP A N 1
ATOM 1496 C CA . ASP A 1 198 ? -17.335 2.250 -9.578 1.00 78.69 198 ASP A CA 1
ATOM 1497 C C . ASP A 1 198 ? -16.617 1.586 -10.761 1.00 78.69 198 ASP A C 1
ATOM 1499 O O . ASP A 1 198 ? -17.078 1.671 -11.904 1.00 78.69 198 ASP A O 1
ATOM 1503 N N . LEU A 1 199 ? -15.509 0.878 -10.496 1.00 75.69 199 LEU A N 1
ATOM 1504 C CA . LEU A 1 199 ? -14.749 0.137 -11.504 1.00 75.69 199 LEU A CA 1
ATOM 1505 C C . LEU A 1 199 ? -15.471 -1.139 -11.950 1.00 75.69 199 LEU A C 1
ATOM 1507 O O . LEU A 1 199 ? -15.385 -1.525 -13.119 1.00 75.69 199 LEU A O 1
ATOM 1511 N N . PHE A 1 200 ? -16.182 -1.788 -11.026 1.00 72.19 200 PHE A N 1
ATOM 1512 C CA . PHE A 1 200 ? -16.921 -3.019 -11.278 1.00 72.19 200 PHE A CA 1
ATOM 1513 C C . PHE A 1 200 ? -18.391 -2.823 -10.938 1.00 72.19 200 PHE A C 1
ATOM 1515 O O . PHE A 1 200 ? -18.765 -2.715 -9.773 1.00 72.19 200 PHE A O 1
ATOM 1522 N N . THR A 1 201 ? -19.255 -2.870 -11.946 1.00 67.44 201 THR A N 1
ATOM 1523 C CA . THR A 1 201 ? -20.690 -2.940 -11.701 1.00 67.44 201 THR A CA 1
ATOM 1524 C C . THR A 1 201 ? -21.029 -4.339 -11.203 1.00 67.44 201 THR A C 1
ATOM 1526 O O . THR A 1 201 ? -20.972 -5.317 -11.956 1.00 67.44 201 THR A O 1
ATOM 1529 N N . VAL A 1 202 ? -21.384 -4.432 -9.920 1.00 65.06 202 VAL A N 1
ATOM 1530 C CA . VAL A 1 202 ? -21.942 -5.660 -9.351 1.00 65.06 202 VAL A CA 1
ATOM 1531 C C . VAL A 1 202 ? -23.294 -5.902 -10.026 1.00 65.06 202 VAL A C 1
ATOM 1533 O O . VAL A 1 202 ? -24.166 -5.030 -9.973 1.00 65.06 202 VAL A O 1
ATOM 1536 N N . PRO A 1 203 ? -23.494 -7.053 -10.680 1.00 60.69 203 PRO A N 1
ATOM 1537 C CA . PRO A 1 203 ? -24.723 -7.323 -11.394 1.00 60.69 203 PRO A CA 1
ATOM 1538 C C . PRO A 1 203 ? -25.891 -7.391 -10.413 1.00 60.69 203 PRO A C 1
ATOM 1540 O O . PRO A 1 203 ? -25.850 -8.115 -9.415 1.00 60.69 203 PRO A O 1
ATOM 1543 N N . ALA A 1 204 ? -26.955 -6.649 -10.717 1.00 56.78 204 ALA A N 1
ATOM 1544 C CA . ALA A 1 204 ? -28.223 -6.788 -10.021 1.00 56.78 204 ALA A CA 1
ATOM 1545 C C . ALA A 1 204 ? -28.783 -8.179 -10.343 1.00 56.78 204 ALA A C 1
ATOM 1547 O O . ALA A 1 204 ? -29.262 -8.436 -11.447 1.00 56.78 204 ALA A O 1
ATOM 1548 N N . THR A 1 205 ? -28.663 -9.102 -9.395 1.00 56.16 205 THR A N 1
ATOM 1549 C CA . THR A 1 205 ? -29.220 -10.444 -9.528 1.00 56.16 205 THR A CA 1
ATOM 1550 C C . THR A 1 205 ? -30.558 -10.513 -8.794 1.00 56.16 205 THR A C 1
ATOM 1552 O O . THR A 1 205 ? -30.620 -10.166 -7.613 1.00 56.16 205 THR A O 1
ATOM 1555 N N . PRO A 1 206 ? -31.641 -10.958 -9.456 1.00 58.59 206 PRO A N 1
ATOM 1556 C CA . PRO A 1 206 ? -32.895 -11.252 -8.773 1.00 58.59 206 PRO A CA 1
ATOM 1557 C C . PRO A 1 206 ? -32.810 -12.547 -7.952 1.00 58.59 206 PRO A C 1
ATOM 1559 O O . PRO A 1 206 ? -33.743 -12.851 -7.216 1.00 58.59 206 PRO A O 1
ATOM 1562 N N . ASP A 1 207 ? -31.720 -13.317 -8.079 1.00 60.28 207 ASP A N 1
ATOM 1563 C CA . ASP A 1 207 ? -31.491 -14.534 -7.307 1.00 60.28 207 ASP A CA 1
ATOM 1564 C C . ASP A 1 207 ? -30.989 -14.191 -5.887 1.00 60.28 207 ASP A C 1
ATOM 1566 O O . ASP A 1 207 ? -29.826 -13.795 -5.720 1.00 60.28 207 ASP A O 1
ATOM 1570 N N . PRO A 1 208 ? -31.815 -14.388 -4.841 1.00 64.50 208 PRO A N 1
ATOM 1571 C CA . PRO A 1 208 ? -31.426 -14.118 -3.458 1.00 64.50 208 PRO A CA 1
ATOM 1572 C C . PRO A 1 208 ? -30.268 -15.013 -2.981 1.00 64.50 208 PRO A C 1
ATOM 1574 O O . PRO A 1 208 ? -29.596 -14.682 -1.999 1.00 64.50 208 PRO A O 1
ATOM 1577 N N . SER A 1 209 ? -29.973 -16.116 -3.685 1.00 63.03 209 SER A N 1
ATOM 1578 C CA . SER A 1 209 ? -28.881 -17.028 -3.341 1.00 63.03 209 SER A CA 1
ATOM 1579 C C . SER A 1 209 ? -27.501 -16.372 -3.436 1.00 63.03 209 SER A C 1
ATOM 1581 O O . SER A 1 209 ? -26.573 -16.803 -2.756 1.00 63.03 209 SER A O 1
ATOM 1583 N N . TYR A 1 210 ? -27.348 -15.302 -4.218 1.00 59.00 210 TYR A N 1
ATOM 1584 C CA . TYR A 1 210 ? -26.076 -14.595 -4.374 1.00 59.00 210 TYR A CA 1
ATOM 1585 C C . TYR A 1 210 ? -25.676 -13.815 -3.125 1.00 59.00 210 TYR A C 1
ATOM 1587 O O . TYR A 1 210 ? -24.547 -13.946 -2.647 1.00 59.00 210 TYR A O 1
ATOM 1595 N N . ALA A 1 211 ? -26.626 -13.064 -2.560 1.00 60.31 211 ALA A N 1
ATOM 1596 C CA . ALA A 1 211 ? -26.452 -12.430 -1.259 1.00 60.31 211 ALA A CA 1
ATOM 1597 C C . ALA A 1 211 ? -26.120 -13.495 -0.210 1.00 60.31 211 ALA A C 1
ATOM 1599 O O . ALA A 1 211 ? -25.197 -13.328 0.581 1.00 60.31 211 ALA A O 1
ATOM 1600 N N . GLN A 1 212 ? -26.791 -14.647 -0.275 1.00 64.25 212 GLN A N 1
ATOM 1601 C CA . GLN A 1 212 ? -26.551 -15.749 0.646 1.00 64.25 212 GLN A CA 1
ATOM 1602 C C . GLN A 1 212 ? -25.173 -16.405 0.467 1.00 64.25 212 GLN A C 1
ATOM 1604 O O . GLN A 1 212 ? -24.536 -16.732 1.462 1.00 64.25 212 GLN A O 1
ATOM 1609 N N . ARG A 1 213 ? -24.653 -16.540 -0.759 1.00 62.22 213 ARG A N 1
ATOM 1610 C CA . ARG A 1 213 ? -23.283 -17.017 -1.029 1.00 62.22 213 ARG A CA 1
ATOM 1611 C C . ARG A 1 213 ? -22.228 -16.028 -0.548 1.00 62.22 213 ARG A C 1
ATOM 1613 O O . ARG A 1 213 ? -21.220 -16.453 0.006 1.00 62.22 213 ARG A O 1
ATOM 1620 N N . TYR A 1 214 ? -22.462 -14.728 -0.725 1.00 56.69 214 TYR A N 1
ATOM 1621 C CA . TYR A 1 214 ? -21.585 -13.692 -0.183 1.00 56.69 214 TYR A CA 1
ATOM 1622 C C . TYR A 1 214 ? -21.582 -13.725 1.350 1.00 56.69 214 TYR A C 1
ATOM 1624 O O . TYR A 1 214 ? -20.515 -13.784 1.957 1.00 56.69 214 TYR A O 1
ATOM 1632 N N . ILE A 1 215 ? -22.764 -13.799 1.972 1.00 64.06 215 ILE A N 1
ATOM 1633 C CA . ILE A 1 215 ? -22.915 -13.987 3.420 1.00 64.06 215 ILE A CA 1
ATOM 1634 C C . ILE A 1 215 ? -22.184 -15.254 3.867 1.00 64.06 215 ILE A C 1
ATOM 1636 O O . ILE A 1 215 ? -21.447 -15.203 4.839 1.00 64.06 215 ILE A O 1
ATOM 1640 N N . GLN A 1 216 ? -22.314 -16.371 3.147 1.00 69.44 216 GLN A N 1
ATOM 1641 C CA . GLN A 1 216 ? -21.599 -17.612 3.456 1.00 69.44 216 GLN A CA 1
ATOM 1642 C C . GLN A 1 216 ? -20.080 -17.477 3.305 1.00 69.44 216 GLN A C 1
ATOM 1644 O O . GLN A 1 216 ? -19.349 -18.066 4.092 1.00 69.44 216 GLN A O 1
ATOM 1649 N N . ALA A 1 217 ? -19.581 -16.728 2.321 1.00 62.34 217 ALA A N 1
ATOM 1650 C CA . ALA A 1 217 ? -18.149 -16.494 2.147 1.00 62.34 217 ALA A CA 1
ATOM 1651 C C . ALA A 1 217 ? -17.576 -15.635 3.284 1.00 62.34 217 ALA A C 1
ATOM 1653 O O . ALA A 1 217 ? -16.561 -16.001 3.871 1.00 62.34 217 ALA A O 1
ATOM 1654 N N . VAL A 1 218 ? -18.266 -14.552 3.652 1.00 60.03 218 VAL A N 1
ATOM 1655 C CA . VAL A 1 218 ? -17.918 -13.736 4.826 1.00 60.03 218 VAL A CA 1
ATOM 1656 C C . VAL A 1 218 ? -18.014 -14.574 6.100 1.00 60.03 218 VAL A C 1
ATOM 1658 O O . VAL A 1 218 ? -17.091 -14.571 6.907 1.00 60.03 218 VAL A O 1
ATOM 1661 N N . ALA A 1 219 ? -19.075 -15.368 6.247 1.00 68.44 219 ALA A N 1
ATOM 1662 C CA . ALA A 1 219 ? -19.251 -16.284 7.365 1.00 68.44 219 ALA A CA 1
ATOM 1663 C C . ALA A 1 219 ? -18.127 -17.326 7.427 1.00 68.44 219 ALA A C 1
ATOM 1665 O O . ALA A 1 219 ? -17.684 -17.656 8.510 1.00 68.44 219 ALA A O 1
ATOM 1666 N N . ARG A 1 220 ? -17.599 -17.821 6.303 1.00 67.62 220 ARG A N 1
ATOM 1667 C CA . ARG A 1 220 ? -16.447 -18.743 6.309 1.00 67.62 220 ARG A CA 1
ATOM 1668 C C . ARG A 1 220 ? -15.161 -18.094 6.808 1.00 67.62 220 ARG A C 1
ATOM 1670 O O . ARG A 1 220 ? -14.348 -18.795 7.391 1.00 67.62 220 ARG A O 1
ATOM 1677 N N . ILE A 1 221 ? -14.973 -16.798 6.566 1.00 59.97 221 ILE A N 1
ATOM 1678 C CA . ILE A 1 221 ? -13.844 -16.040 7.123 1.00 59.97 221 ILE A CA 1
ATOM 1679 C C . ILE A 1 221 ? -14.072 -15.833 8.622 1.00 59.97 221 ILE A C 1
ATOM 1681 O O . ILE A 1 221 ? -13.195 -16.104 9.434 1.00 59.97 221 ILE A O 1
ATOM 1685 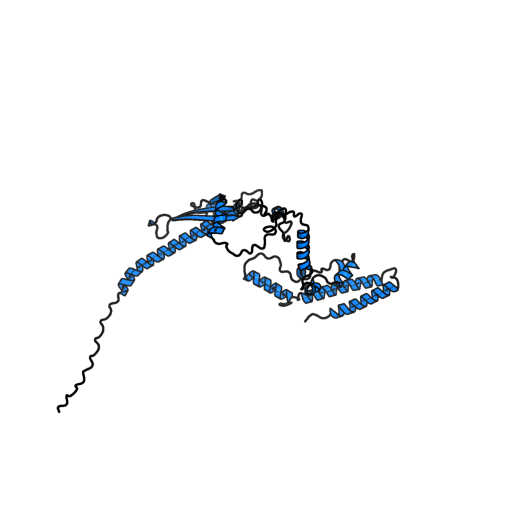N N . TYR A 1 222 ? -15.281 -15.414 8.986 1.00 58.31 222 TYR A N 1
ATOM 1686 C CA . TYR A 1 222 ? -15.665 -15.121 10.361 1.00 58.31 222 TYR A CA 1
ATOM 1687 C C . TYR A 1 222 ? -15.721 -16.364 11.267 1.00 58.31 222 TYR A C 1
ATOM 1689 O O . TYR A 1 222 ? -15.410 -16.294 12.447 1.00 58.31 222 TYR A O 1
ATOM 1697 N N . TYR A 1 223 ? -16.094 -17.513 10.710 1.00 68.69 223 TYR A N 1
ATOM 1698 C CA . TYR A 1 223 ? -16.140 -18.819 11.371 1.00 68.69 223 TYR A CA 1
ATOM 1699 C C . TYR A 1 223 ? -15.017 -19.734 10.873 1.00 68.69 223 TYR A C 1
ATOM 1701 O O . TYR A 1 223 ? -15.177 -20.957 10.835 1.00 68.69 223 TYR A O 1
ATOM 1709 N N . ALA A 1 224 ? -13.900 -19.160 10.425 1.00 70.31 224 ALA A N 1
ATOM 1710 C CA . ALA A 1 224 ? -12.764 -19.95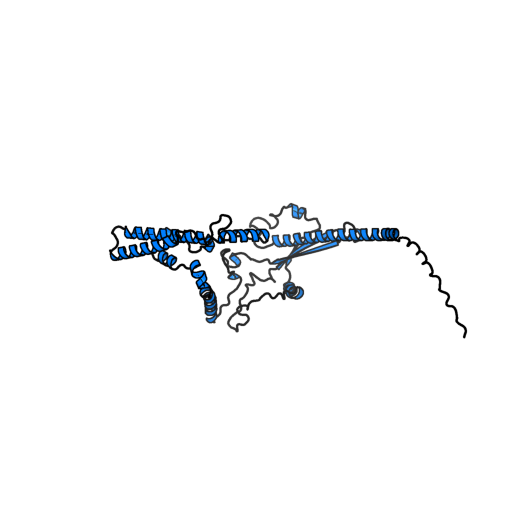5 9.994 1.00 70.31 224 ALA A CA 1
ATOM 1711 C C . ALA A 1 224 ? -12.270 -20.849 11.152 1.00 70.31 224 ALA A C 1
ATOM 1713 O O . ALA A 1 224 ? -12.344 -20.449 12.312 1.00 70.31 224 ALA A O 1
ATOM 1714 N N . PRO A 1 225 ? -11.724 -22.047 10.887 1.00 76.44 225 PRO A N 1
ATOM 1715 C CA . PRO A 1 225 ? -11.267 -22.940 11.956 1.00 76.44 225 PRO A CA 1
ATOM 1716 C C . PRO A 1 225 ? -10.207 -22.310 12.874 1.00 76.44 225 PRO A C 1
ATOM 1718 O O . PRO A 1 225 ? -10.176 -22.604 14.061 1.00 76.44 225 PRO A O 1
ATOM 1721 N N . PHE A 1 226 ? -9.382 -21.409 12.329 1.00 69.00 226 PHE A N 1
ATOM 1722 C CA . PHE A 1 226 ? -8.335 -20.681 13.055 1.00 69.00 226 PHE A CA 1
ATOM 1723 C C . PHE A 1 226 ? -8.854 -19.447 13.812 1.00 69.00 226 PHE A C 1
ATOM 1725 O O . PHE A 1 226 ? -8.083 -18.766 14.478 1.00 69.00 226 PHE A O 1
ATOM 1732 N N . GLN A 1 227 ? -10.146 -19.113 13.721 1.00 61.66 227 GLN A N 1
ATOM 1733 C CA . GLN A 1 227 ? -10.691 -17.932 14.399 1.00 61.66 227 GLN A CA 1
ATOM 1734 C C . GLN A 1 227 ? -10.658 -18.097 15.924 1.00 61.66 227 GLN A C 1
ATOM 1736 O O . GLN A 1 227 ? -10.490 -17.115 16.632 1.00 61.66 227 GLN A O 1
ATOM 1741 N N . ALA A 1 228 ? -10.705 -19.336 16.430 1.00 65.81 228 ALA A N 1
ATOM 1742 C CA . ALA A 1 228 ? -10.460 -19.630 17.842 1.00 65.81 228 ALA A CA 1
ATOM 1743 C C . ALA A 1 228 ? -9.039 -19.240 18.286 1.00 65.81 228 ALA A C 1
ATOM 1745 O O . ALA A 1 228 ? -8.878 -18.706 19.379 1.00 65.81 228 ALA A O 1
ATOM 1746 N N . ASP A 1 229 ? -8.041 -19.440 17.422 1.00 60.25 229 ASP A N 1
ATOM 1747 C CA . ASP A 1 229 ? -6.644 -19.084 17.698 1.00 60.25 229 ASP A CA 1
ATOM 1748 C C . ASP A 1 229 ? -6.425 -17.563 17.656 1.00 60.25 229 ASP A C 1
ATOM 1750 O O . ASP A 1 229 ? -5.556 -17.035 18.345 1.00 60.25 229 ASP A O 1
ATOM 1754 N N . LEU A 1 230 ? -7.238 -16.847 16.869 1.00 57.41 230 LEU A N 1
ATOM 1755 C CA . LEU A 1 230 ? -7.227 -15.382 16.776 1.00 57.41 230 LEU A CA 1
ATOM 1756 C C . LEU A 1 230 ? -8.152 -14.704 17.793 1.00 57.41 230 LEU A C 1
ATOM 1758 O O . LEU A 1 230 ? -8.059 -13.498 17.998 1.00 57.41 230 LEU A O 1
ATOM 1762 N N . ARG A 1 231 ? -9.034 -15.458 18.458 1.00 60.31 231 ARG A N 1
ATOM 1763 C CA . ARG A 1 231 ? -10.039 -14.925 19.384 1.00 60.31 231 ARG A CA 1
ATOM 1764 C C . ARG A 1 231 ? -9.434 -14.096 20.527 1.00 60.31 231 ARG A C 1
ATOM 1766 O O . ARG A 1 231 ? -9.978 -13.023 20.772 1.00 60.31 231 ARG A O 1
ATOM 1773 N N . PRO A 1 232 ? -8.300 -14.485 21.150 1.00 56.91 232 PRO A N 1
ATOM 1774 C CA . PRO A 1 232 ? -7.636 -13.648 22.154 1.00 56.91 232 PRO A CA 1
ATOM 1775 C C . PRO A 1 232 ? -7.094 -12.316 21.607 1.00 56.91 232 PRO A C 1
ATOM 1777 O O . PRO A 1 232 ? -6.871 -11.387 22.374 1.00 56.91 232 PRO A O 1
ATOM 1780 N N . LEU A 1 233 ? -6.859 -12.216 20.292 1.00 54.59 233 LEU A N 1
ATOM 1781 C CA . LEU A 1 233 ? -6.352 -11.008 19.630 1.00 54.59 233 LEU A CA 1
ATOM 1782 C C . LEU A 1 233 ? -7.482 -10.114 19.105 1.00 54.59 233 LEU A C 1
ATOM 1784 O O . LEU A 1 233 ? -7.365 -8.894 19.157 1.00 54.59 233 LEU A O 1
ATOM 1788 N N . ASP A 1 234 ? -8.570 -10.712 18.617 1.00 54.00 234 ASP A N 1
ATOM 1789 C CA . ASP A 1 234 ? -9.671 -9.986 17.978 1.00 54.00 234 ASP A CA 1
ATOM 1790 C C . ASP A 1 234 ? -10.777 -9.583 18.966 1.00 54.00 234 ASP A C 1
ATOM 1792 O O . ASP A 1 234 ? -11.433 -8.554 18.777 1.00 54.00 234 ASP A O 1
ATOM 1796 N N . ARG A 1 235 ? -11.057 -10.421 19.978 1.00 59.59 235 ARG A N 1
ATOM 1797 C CA . ARG A 1 235 ? -12.205 -10.284 20.891 1.00 59.59 235 ARG A CA 1
ATOM 1798 C C . ARG A 1 235 ? -11.951 -10.964 22.229 1.00 59.59 235 ARG A C 1
ATOM 1800 O O . ARG A 1 235 ? -12.359 -12.104 22.452 1.00 59.59 235 ARG A O 1
ATOM 1807 N N . ASP A 1 236 ? -11.345 -10.214 23.131 1.00 69.12 236 ASP A N 1
ATOM 1808 C CA . ASP A 1 236 ? -11.328 -10.580 24.537 1.00 69.12 236 ASP A CA 1
ATOM 1809 C C . ASP A 1 236 ? -12.715 -10.298 25.159 1.00 69.12 236 ASP A C 1
ATOM 1811 O O . ASP A 1 236 ? -13.184 -9.152 25.195 1.00 69.12 236 ASP A O 1
ATOM 1815 N N . ASP A 1 237 ? -13.404 -11.365 25.582 1.00 73.69 237 ASP A N 1
ATOM 1816 C CA . ASP A 1 237 ? -14.756 -11.300 26.150 1.00 73.69 237 ASP A CA 1
ATOM 1817 C C . ASP A 1 237 ? -14.774 -10.477 27.462 1.00 73.69 237 ASP A C 1
ATOM 1819 O O . ASP A 1 237 ? -15.769 -9.802 27.741 1.00 73.69 237 ASP A O 1
ATOM 1823 N N . GLU A 1 238 ? -13.670 -10.433 28.221 1.00 77.88 238 GLU A N 1
ATOM 1824 C CA . GLU A 1 238 ? -13.536 -9.611 29.434 1.00 77.88 238 GLU A CA 1
ATOM 1825 C C . GLU A 1 238 ? -13.410 -8.128 29.079 1.00 77.88 238 GLU A C 1
ATOM 1827 O O . GLU A 1 238 ? -14.067 -7.272 29.682 1.00 77.88 238 GLU A O 1
ATOM 1832 N N . PHE A 1 239 ? -12.641 -7.809 28.037 1.00 80.00 239 PHE A N 1
ATOM 1833 C CA . PHE A 1 239 ? -12.503 -6.438 27.541 1.00 80.00 239 PHE A CA 1
ATOM 1834 C C . PHE A 1 239 ? -13.848 -5.877 27.055 1.00 80.00 239 PHE A C 1
ATOM 1836 O O . PHE A 1 239 ? -14.200 -4.728 27.341 1.00 80.00 239 PHE A O 1
ATOM 1843 N N . LEU A 1 240 ? -14.638 -6.700 26.355 1.00 80.31 240 LEU A N 1
ATOM 1844 C CA . LEU A 1 240 ? -15.993 -6.347 25.928 1.00 80.31 240 LEU A CA 1
ATOM 1845 C C . LEU A 1 240 ? -16.945 -6.187 27.117 1.00 80.31 240 LEU A C 1
ATOM 1847 O O . LEU A 1 240 ? -17.692 -5.207 27.162 1.00 80.31 240 LEU A O 1
ATOM 1851 N N . TYR A 1 241 ? -16.906 -7.112 28.077 1.00 87.00 241 TYR A N 1
ATOM 1852 C CA . TYR A 1 241 ? -17.739 -7.071 29.277 1.00 87.00 241 TYR A CA 1
ATOM 1853 C C . TYR A 1 241 ? -17.530 -5.774 30.071 1.00 87.00 241 TYR A C 1
ATOM 1855 O O . TYR A 1 241 ? -18.487 -5.032 30.324 1.00 87.00 241 TYR A O 1
ATOM 1863 N N . TRP A 1 242 ? -16.281 -5.444 30.404 1.00 88.19 242 TRP A N 1
ATOM 1864 C CA . TRP A 1 242 ? -15.968 -4.260 31.205 1.00 88.19 242 TRP A CA 1
ATOM 1865 C C . TRP A 1 242 ? -16.281 -2.955 30.473 1.00 88.19 242 TRP A C 1
ATOM 1867 O O . TRP A 1 242 ? -16.807 -2.015 31.074 1.00 88.19 242 TRP A O 1
ATOM 1877 N N . LYS A 1 243 ? -16.074 -2.906 29.154 1.00 86.69 243 LYS A N 1
ATOM 1878 C CA . LYS A 1 243 ? -16.488 -1.756 28.342 1.00 86.69 243 LYS A CA 1
ATOM 1879 C C . LYS A 1 243 ? -17.997 -1.574 28.281 1.00 86.69 243 LYS A C 1
ATOM 1881 O O . LYS A 1 243 ? -18.470 -0.444 28.352 1.00 86.69 243 LYS A O 1
ATOM 1886 N N . GLN A 1 244 ? -18.769 -2.648 28.152 1.00 86.06 244 GLN A N 1
ATOM 1887 C CA . GLN A 1 244 ? -20.231 -2.544 28.162 1.00 86.06 244 GLN A CA 1
ATOM 1888 C C . GLN A 1 244 ? -20.754 -2.081 29.521 1.00 86.06 244 GLN A C 1
ATOM 1890 O O . GLN A 1 244 ? -21.720 -1.322 29.583 1.00 86.06 244 GLN A O 1
ATOM 1895 N N . ARG A 1 245 ? -20.100 -2.508 30.603 1.00 89.38 245 ARG A N 1
ATOM 1896 C CA . ARG A 1 245 ? -20.450 -2.111 31.966 1.00 89.38 245 ARG A CA 1
ATOM 1897 C C . ARG A 1 245 ? -20.119 -0.653 32.277 1.00 89.38 245 ARG A C 1
ATOM 1899 O O . ARG A 1 245 ? -20.885 -0.001 32.983 1.00 89.38 245 ARG A O 1
ATOM 1906 N N . PHE A 1 246 ? -19.016 -0.138 31.739 1.00 90.38 246 PHE A N 1
ATOM 1907 C CA . PHE A 1 246 ? -18.546 1.228 31.972 1.00 90.38 246 PHE A CA 1
ATOM 1908 C C . PHE A 1 246 ? -18.550 2.073 30.687 1.00 90.38 246 PHE A C 1
ATOM 1910 O O . PHE A 1 246 ? -17.498 2.555 30.255 1.00 90.38 246 PHE A O 1
ATOM 1917 N N . PRO A 1 247 ? -19.721 2.306 30.059 1.00 84.19 247 PRO A N 1
ATOM 1918 C CA . PRO A 1 247 ? -19.814 2.977 28.760 1.00 84.19 247 PRO A CA 1
ATOM 1919 C C . PRO A 1 247 ? -19.410 4.456 28.807 1.00 84.19 247 PRO A C 1
ATOM 1921 O O . PRO A 1 247 ? -19.132 5.050 27.771 1.00 84.19 247 PRO A O 1
ATOM 1924 N N . LEU A 1 248 ? -19.385 5.059 30.000 1.00 88.19 248 LEU A N 1
ATOM 1925 C CA . LEU A 1 248 ? -19.130 6.488 30.203 1.00 88.19 248 LEU A CA 1
ATOM 1926 C C . LEU A 1 248 ? -17.771 6.790 30.845 1.00 88.19 248 LEU A C 1
ATOM 1928 O O . LEU A 1 248 ? -17.482 7.957 31.085 1.00 88.19 248 LEU A O 1
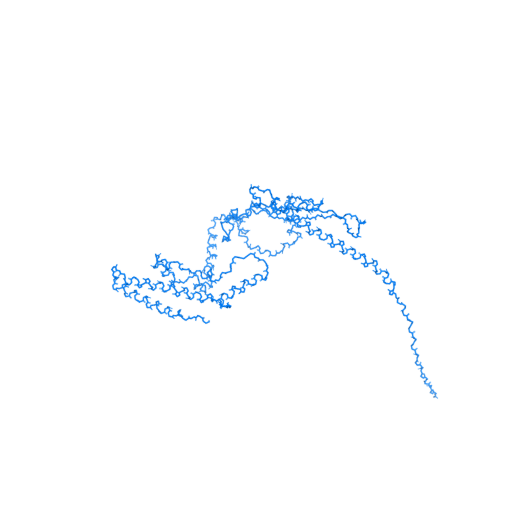ATOM 1932 N N . VAL A 1 249 ? -16.945 5.777 31.131 1.00 87.44 249 VAL A N 1
ATOM 1933 C CA . VAL A 1 249 ? -15.642 5.959 31.789 1.00 87.44 249 VAL A CA 1
ATOM 1934 C C . VAL A 1 249 ? -14.553 6.035 30.716 1.00 87.44 249 VAL A C 1
ATOM 1936 O O . VAL A 1 249 ? -14.218 5.005 30.123 1.00 87.44 249 VAL A O 1
ATOM 1939 N N . PRO A 1 250 ? -13.975 7.221 30.433 1.00 87.31 250 PRO A N 1
ATOM 1940 C CA . PRO A 1 250 ? -13.079 7.390 29.288 1.00 87.31 250 PRO A CA 1
ATOM 1941 C C . PRO A 1 250 ? -11.819 6.523 29.365 1.00 87.31 250 PRO A C 1
ATOM 1943 O O . PRO A 1 250 ? -11.374 6.022 28.337 1.00 87.31 250 PRO A O 1
ATOM 1946 N N . ALA A 1 251 ? -11.285 6.304 30.573 1.00 86.75 251 ALA A N 1
ATOM 1947 C CA . ALA A 1 251 ? -10.111 5.458 30.798 1.00 86.75 251 ALA A CA 1
ATOM 1948 C C . ALA A 1 251 ? -10.342 4.000 30.353 1.00 86.75 251 ALA A C 1
ATOM 1950 O O . ALA A 1 251 ? -9.447 3.376 29.794 1.00 86.75 251 ALA A O 1
ATOM 1951 N N . ILE A 1 252 ? -11.568 3.490 30.505 1.00 87.31 252 ILE A N 1
ATOM 1952 C CA . ILE A 1 252 ? -11.945 2.124 30.117 1.00 87.31 252 ILE A CA 1
ATOM 1953 C C . ILE A 1 252 ? -12.347 2.081 28.634 1.00 87.31 252 ILE A C 1
ATOM 1955 O O . ILE A 1 252 ? -11.934 1.186 27.898 1.00 87.31 252 ILE A O 1
ATOM 1959 N N . GLN A 1 253 ? -13.110 3.068 28.152 1.00 82.62 253 GLN A N 1
ATOM 1960 C CA . GLN A 1 253 ? -13.569 3.108 26.755 1.00 82.62 253 GLN A CA 1
ATOM 1961 C C . GLN A 1 253 ? -12.439 3.341 25.749 1.00 82.62 253 GLN A C 1
ATOM 1963 O O . GLN A 1 253 ? -12.421 2.707 24.689 1.00 82.62 253 GLN A O 1
ATOM 1968 N N . GLY A 1 254 ? -11.509 4.240 26.082 1.00 74.88 254 GLY A N 1
ATOM 1969 C CA . GLY A 1 254 ? -10.448 4.704 25.191 1.00 74.88 254 GLY A CA 1
ATOM 1970 C C . GLY A 1 254 ? -9.323 3.697 24.950 1.00 74.88 254 GLY A C 1
ATOM 1971 O O . GLY A 1 254 ? -8.551 3.877 24.011 1.00 74.88 254 GLY A O 1
ATOM 1972 N N . ARG A 1 255 ? -9.222 2.626 25.748 1.00 73.19 255 ARG A N 1
ATOM 1973 C CA . ARG A 1 255 ? -8.212 1.580 25.527 1.00 73.19 255 ARG A CA 1
ATOM 1974 C C . ARG A 1 255 ? -8.591 0.697 24.339 1.00 73.19 255 ARG A C 1
ATOM 1976 O O . ARG A 1 255 ? -9.742 0.296 24.195 1.00 73.19 255 ARG A O 1
ATOM 1983 N N . GLY A 1 256 ? -7.648 0.424 23.442 1.00 62.78 256 GLY A N 1
ATOM 1984 C CA . GLY A 1 256 ? -7.899 -0.271 22.172 1.00 62.78 256 GLY A CA 1
ATOM 1985 C C . GLY A 1 256 ? -7.688 -1.785 22.250 1.00 62.78 256 GLY A C 1
ATOM 1986 O O . GLY A 1 256 ? -6.809 -2.236 22.970 1.00 62.78 256 GLY A O 1
ATOM 1987 N N . HIS A 1 257 ? -8.476 -2.535 21.472 1.00 64.38 257 HIS A N 1
ATOM 1988 C CA . HIS A 1 257 ? -8.314 -3.982 21.244 1.00 64.38 257 HIS A CA 1
ATOM 1989 C C . HIS A 1 257 ? -7.361 -4.287 20.074 1.00 64.38 257 HIS A C 1
ATOM 1991 O O . HIS A 1 257 ? -6.922 -5.418 19.908 1.00 64.38 257 HIS A O 1
ATOM 1997 N N . ASP A 1 258 ? -7.027 -3.283 19.256 1.00 66.69 258 ASP A N 1
ATOM 1998 C CA . ASP A 1 258 ? -6.153 -3.456 18.095 1.00 66.69 258 ASP A CA 1
ATOM 1999 C C . ASP A 1 258 ? -4.672 -3.362 18.488 1.00 66.69 258 ASP A C 1
ATOM 2001 O O . ASP A 1 258 ? -3.978 -2.359 18.284 1.00 66.69 258 ASP A O 1
ATOM 2005 N N . PHE A 1 259 ? -4.187 -4.437 19.105 1.00 68.50 259 PHE A N 1
ATOM 2006 C CA . PHE A 1 259 ? -2.785 -4.581 19.482 1.00 68.50 259 PHE A CA 1
ATOM 2007 C C . PHE A 1 259 ? -1.862 -4.695 18.262 1.00 68.50 259 PHE A C 1
ATOM 2009 O O . PHE A 1 259 ? -0.699 -4.292 18.331 1.00 68.50 259 PHE A O 1
ATOM 2016 N N . ILE A 1 260 ? -2.371 -5.192 17.130 1.00 62.88 260 ILE A N 1
ATOM 2017 C CA . ILE A 1 260 ? -1.597 -5.357 15.895 1.00 62.88 260 ILE A CA 1
ATOM 2018 C C . ILE A 1 260 ? -1.324 -3.990 15.265 1.00 62.88 260 ILE A C 1
ATOM 2020 O O . ILE A 1 260 ? -0.164 -3.664 15.006 1.00 62.88 260 ILE A O 1
ATOM 2024 N N . GLY A 1 261 ? -2.352 -3.157 15.095 1.00 67.12 261 GLY 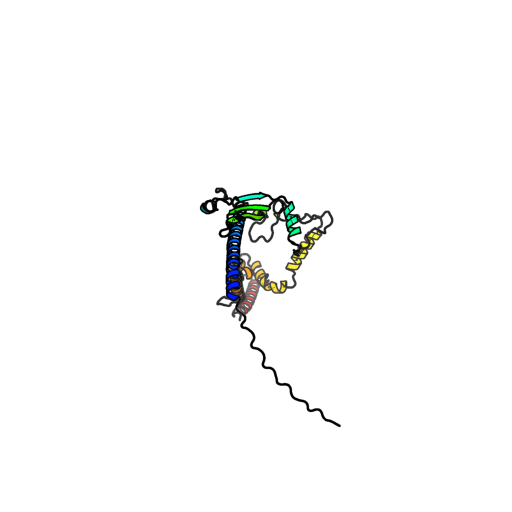A N 1
ATOM 2025 C CA . GLY A 1 261 ? -2.203 -1.794 14.584 1.00 67.12 261 GLY A CA 1
ATOM 2026 C C . GLY A 1 261 ? -1.335 -0.913 15.487 1.00 67.12 261 GLY A C 1
ATOM 2027 O O . GLY A 1 261 ? -0.593 -0.057 15.001 1.00 67.12 261 GLY A O 1
ATOM 2028 N N . ARG A 1 262 ? -1.358 -1.155 16.804 1.00 71.38 262 ARG A N 1
ATOM 2029 C CA . ARG A 1 262 ? -0.607 -0.350 17.778 1.00 71.38 262 ARG A CA 1
ATOM 2030 C C . ARG A 1 262 ? 0.842 -0.798 17.973 1.00 71.38 262 ARG A C 1
ATOM 2032 O O . ARG A 1 262 ? 1.728 0.051 18.063 1.00 71.38 262 ARG A O 1
ATOM 2039 N N . PHE A 1 263 ? 1.099 -2.104 18.036 1.00 75.94 263 PHE A N 1
ATOM 2040 C CA . PHE A 1 263 ? 2.410 -2.649 18.410 1.00 75.94 263 PHE A CA 1
ATOM 2041 C C . PHE A 1 263 ? 3.118 -3.405 17.288 1.00 75.94 263 PHE A C 1
ATOM 2043 O O . PHE A 1 263 ? 4.340 -3.510 17.323 1.00 75.94 263 PHE A O 1
ATOM 2050 N N . ALA A 1 264 ? 2.404 -3.877 16.266 1.00 69.62 264 ALA A N 1
ATOM 2051 C CA . ALA A 1 264 ? 2.955 -4.693 15.182 1.00 69.62 264 ALA A CA 1
ATOM 2052 C C . ALA A 1 264 ? 2.734 -4.067 13.791 1.00 69.62 264 ALA A C 1
ATOM 2054 O O . ALA A 1 264 ? 2.566 -4.775 12.798 1.00 69.62 264 ALA A O 1
ATOM 2055 N N . TRP A 1 265 ? 2.766 -2.734 13.696 1.00 73.50 265 TRP A N 1
ATOM 2056 C CA . TRP A 1 265 ? 2.589 -2.034 12.423 1.00 73.50 265 TRP A CA 1
ATOM 2057 C C . TRP A 1 265 ? 3.913 -1.807 11.674 1.00 73.50 265 TRP A C 1
ATOM 2059 O O . TRP A 1 265 ? 4.856 -1.173 12.172 1.00 73.50 265 TRP A O 1
ATOM 2069 N N . LEU A 1 266 ? 3.950 -2.286 10.427 1.00 70.81 266 LEU A N 1
ATOM 2070 C CA . LEU A 1 266 ? 4.866 -1.836 9.382 1.00 70.81 266 LEU A CA 1
ATOM 2071 C C . LEU A 1 266 ? 4.380 -0.493 8.801 1.00 70.81 266 LEU A C 1
ATOM 2073 O O . LEU A 1 266 ? 3.496 -0.473 7.947 1.00 70.81 266 LEU A O 1
ATOM 2077 N N . GLY A 1 267 ? 4.933 0.627 9.279 1.00 67.56 267 GLY A N 1
ATOM 2078 C CA . GLY A 1 267 ? 4.532 1.964 8.819 1.00 67.56 267 GLY A CA 1
ATOM 2079 C C . GLY A 1 267 ? 4.525 2.090 7.290 1.00 67.56 267 GLY A C 1
ATOM 2080 O O . GLY A 1 267 ? 5.320 1.430 6.615 1.00 67.56 267 GLY A O 1
ATOM 2081 N N . SER A 1 268 ? 3.640 2.945 6.760 1.00 64.88 268 SER A N 1
ATOM 2082 C CA . SER A 1 268 ? 3.412 3.125 5.318 1.00 64.88 268 SER A CA 1
ATOM 2083 C C . SER A 1 268 ? 4.725 3.168 4.533 1.00 64.88 268 SER A C 1
ATOM 2085 O O . SER A 1 268 ? 5.587 4.022 4.779 1.00 64.88 268 SER A O 1
ATOM 2087 N N . PHE A 1 269 ? 4.882 2.238 3.598 1.00 64.12 269 PHE A N 1
ATOM 2088 C CA . PHE A 1 269 ? 6.094 2.084 2.812 1.00 64.12 269 PHE A CA 1
ATOM 2089 C C . PHE A 1 269 ? 5.742 1.701 1.380 1.00 64.12 269 PHE A C 1
ATOM 2091 O O . PHE A 1 269 ? 5.027 0.732 1.147 1.00 64.12 269 PHE A O 1
ATOM 2098 N N . CYS A 1 270 ? 6.277 2.466 0.432 1.00 56.16 270 CYS A N 1
ATOM 2099 C CA . CYS A 1 270 ? 6.096 2.258 -1.000 1.00 56.16 270 CYS A CA 1
ATOM 2100 C C . CYS A 1 270 ? 7.466 2.317 -1.686 1.00 56.16 270 CYS A C 1
ATOM 2102 O O . CYS A 1 270 ? 7.764 3.276 -2.395 1.00 56.16 270 CYS A O 1
ATOM 2104 N N . ASP A 1 271 ? 8.310 1.315 -1.443 1.00 68.38 271 ASP A N 1
ATOM 2105 C CA . ASP A 1 271 ? 9.561 1.113 -2.180 1.00 68.38 271 ASP A CA 1
ATOM 2106 C C . ASP A 1 271 ? 9.637 -0.335 -2.680 1.00 68.38 271 ASP A C 1
ATOM 2108 O O . ASP A 1 271 ? 9.025 -1.241 -2.110 1.00 68.38 271 ASP A O 1
ATOM 2112 N N . LEU A 1 272 ? 10.381 -0.540 -3.761 1.00 74.31 272 LEU A N 1
ATOM 2113 C CA . LEU A 1 272 ? 10.645 -1.846 -4.359 1.00 74.31 272 LEU A CA 1
ATOM 2114 C C . LEU A 1 272 ? 12.088 -2.308 -4.119 1.00 74.31 272 LEU A C 1
ATOM 2116 O O . LEU A 1 272 ? 12.431 -3.412 -4.542 1.00 74.31 272 LEU A O 1
ATOM 2120 N N . ASP A 1 273 ? 12.929 -1.490 -3.474 1.00 80.50 273 ASP A N 1
ATOM 2121 C CA . ASP A 1 273 ? 14.288 -1.881 -3.104 1.00 80.50 273 ASP A CA 1
ATOM 2122 C C . ASP A 1 273 ? 14.277 -3.068 -2.117 1.00 80.50 273 ASP A C 1
ATOM 2124 O O . ASP A 1 273 ? 13.813 -2.917 -0.979 1.00 80.50 273 ASP A O 1
ATOM 2128 N N . PRO A 1 274 ? 14.809 -4.247 -2.502 1.00 74.50 274 PRO A N 1
ATOM 2129 C CA . PRO A 1 274 ? 14.814 -5.427 -1.642 1.00 74.50 274 PRO A CA 1
ATOM 2130 C C . PRO A 1 274 ? 15.553 -5.211 -0.320 1.00 74.50 274 PRO A C 1
ATOM 2132 O O . PRO A 1 274 ? 15.159 -5.789 0.691 1.00 74.50 274 PRO A O 1
ATOM 2135 N N . VAL A 1 275 ? 16.600 -4.376 -0.305 1.00 84.31 275 VAL A N 1
ATOM 2136 C CA . VAL A 1 275 ? 17.369 -4.092 0.917 1.00 84.31 275 VAL A CA 1
ATOM 2137 C C . VAL A 1 275 ? 16.535 -3.249 1.883 1.00 84.31 275 VAL A C 1
ATOM 2139 O O . VAL A 1 275 ? 16.428 -3.589 3.063 1.00 84.31 275 VAL A O 1
ATOM 2142 N N . GLY A 1 276 ? 15.882 -2.198 1.379 1.00 81.69 276 GLY A N 1
ATOM 2143 C CA . GLY A 1 276 ? 14.935 -1.394 2.150 1.00 81.69 276 GLY A CA 1
ATOM 2144 C C . GLY A 1 276 ? 13.742 -2.197 2.683 1.00 81.69 276 GLY A C 1
ATOM 2145 O O . GLY A 1 276 ? 13.360 -2.022 3.842 1.00 81.69 276 GLY A O 1
ATOM 2146 N N . ILE A 1 277 ? 13.184 -3.110 1.876 1.00 77.31 277 ILE A N 1
ATOM 2147 C CA . ILE A 1 277 ? 12.106 -4.023 2.298 1.00 77.31 277 ILE A CA 1
ATOM 2148 C C . ILE A 1 277 ? 12.591 -4.928 3.431 1.00 77.31 277 ILE A C 1
ATOM 2150 O O . ILE A 1 277 ? 11.958 -4.971 4.487 1.00 77.31 277 ILE A O 1
ATOM 2154 N N . GLN A 1 278 ? 13.715 -5.623 3.233 1.00 85.56 278 GLN A N 1
ATOM 2155 C CA . GLN A 1 278 ? 14.228 -6.588 4.204 1.00 85.56 278 GLN A CA 1
ATOM 2156 C C . GLN A 1 278 ? 14.519 -5.919 5.547 1.00 85.56 278 GLN A C 1
ATOM 2158 O O . GLN A 1 278 ? 14.062 -6.402 6.574 1.00 85.56 278 GLN A O 1
ATOM 2163 N N . SER A 1 279 ? 15.168 -4.751 5.539 1.00 88.31 279 SER A N 1
ATOM 2164 C CA . SER A 1 279 ? 15.452 -4.008 6.769 1.00 88.31 279 SER A CA 1
ATOM 2165 C C . SER A 1 279 ? 14.181 -3.645 7.549 1.00 88.31 279 SER A C 1
ATOM 2167 O O . SER A 1 279 ? 14.172 -3.712 8.776 1.00 88.31 279 SER A O 1
ATOM 2169 N N . ARG A 1 280 ? 13.087 -3.287 6.866 1.00 83.75 280 ARG A N 1
ATOM 2170 C CA . ARG A 1 280 ? 11.810 -2.977 7.529 1.00 83.75 280 ARG A CA 1
ATOM 2171 C C . ARG A 1 280 ? 11.117 -4.215 8.075 1.00 83.75 280 ARG A C 1
ATOM 2173 O O . ARG A 1 280 ? 10.536 -4.145 9.156 1.00 83.75 280 ARG A O 1
ATOM 2180 N N . VAL A 1 281 ? 11.178 -5.324 7.341 1.00 84.62 281 VAL A N 1
ATOM 2181 C CA . VAL A 1 281 ? 10.673 -6.617 7.812 1.00 84.62 281 VAL A CA 1
ATOM 2182 C C . VAL A 1 281 ? 11.454 -7.063 9.045 1.00 84.62 281 VAL A C 1
ATOM 2184 O O . VAL A 1 281 ? 10.833 -7.438 10.032 1.00 84.62 281 VAL A O 1
ATOM 2187 N N . ASP A 1 282 ? 12.780 -6.944 9.036 1.00 88.81 282 ASP A N 1
ATOM 2188 C CA . ASP A 1 282 ? 13.627 -7.304 10.175 1.00 88.81 282 ASP A CA 1
ATOM 2189 C C . ASP A 1 282 ? 13.290 -6.451 11.406 1.00 88.81 282 ASP A C 1
ATOM 2191 O O . ASP A 1 282 ? 13.088 -6.995 12.487 1.00 88.81 282 ASP A O 1
ATOM 2195 N N . LEU A 1 283 ? 13.091 -5.137 11.238 1.00 87.31 283 LEU A N 1
ATOM 2196 C CA . LEU A 1 283 ? 12.635 -4.255 12.322 1.00 87.31 283 LEU A CA 1
ATOM 2197 C C . LEU A 1 283 ? 11.253 -4.639 12.869 1.00 87.31 283 LEU A C 1
ATOM 2199 O O . LEU A 1 283 ? 11.004 -4.515 14.070 1.00 87.31 283 LEU A O 1
ATOM 2203 N N . LEU A 1 284 ? 10.334 -5.075 12.003 1.00 84.94 284 LEU A N 1
ATOM 2204 C CA . LEU A 1 284 ? 9.029 -5.570 12.437 1.00 84.94 284 LEU A CA 1
ATOM 2205 C C . LEU A 1 284 ? 9.179 -6.875 13.222 1.00 84.94 284 LEU A C 1
ATOM 2207 O O . LEU A 1 284 ? 8.585 -7.011 14.289 1.00 84.94 284 LEU A O 1
ATOM 2211 N N . VAL A 1 285 ? 9.989 -7.810 12.724 1.00 86.56 285 VAL A N 1
ATOM 2212 C CA . VAL A 1 285 ? 10.290 -9.071 13.411 1.00 86.56 285 VAL A CA 1
ATOM 2213 C C . VAL A 1 285 ? 10.923 -8.798 14.772 1.00 86.56 285 VAL A C 1
ATOM 2215 O O . VAL A 1 285 ? 10.519 -9.418 15.756 1.00 86.56 285 VAL A O 1
ATOM 2218 N N . ASP A 1 286 ? 11.848 -7.843 14.851 1.00 89.12 286 ASP A N 1
ATOM 2219 C CA . ASP A 1 286 ? 12.490 -7.459 16.103 1.00 89.12 286 ASP A CA 1
ATOM 2220 C C . ASP A 1 286 ? 11.492 -6.903 17.115 1.00 89.12 286 ASP A C 1
ATOM 2222 O O . ASP A 1 286 ? 11.515 -7.283 18.284 1.00 89.12 286 ASP A O 1
ATOM 2226 N N . ARG A 1 287 ? 10.560 -6.055 16.670 1.00 85.88 287 ARG A N 1
ATOM 2227 C CA . ARG A 1 287 ? 9.502 -5.513 17.531 1.00 85.88 287 ARG A CA 1
ATOM 2228 C C . ARG A 1 287 ? 8.524 -6.589 17.993 1.00 85.88 287 ARG A C 1
ATOM 2230 O O . ARG A 1 287 ? 8.143 -6.610 19.158 1.00 85.88 287 ARG A O 1
ATOM 2237 N N . ILE A 1 288 ? 8.144 -7.506 17.103 1.00 83.12 288 ILE A N 1
ATOM 2238 C CA . ILE A 1 288 ? 7.286 -8.646 17.451 1.00 83.12 288 ILE A CA 1
ATOM 2239 C C . ILE A 1 288 ? 7.955 -9.487 18.541 1.00 83.12 288 ILE A C 1
ATOM 2241 O O . ILE A 1 288 ? 7.312 -9.816 19.537 1.00 83.12 288 ILE A O 1
ATOM 2245 N N . ARG A 1 289 ? 9.247 -9.791 18.378 1.00 86.31 289 ARG A N 1
ATOM 2246 C CA . ARG A 1 289 ? 10.014 -10.644 19.297 1.00 86.31 289 ARG A CA 1
ATOM 2247 C C . ARG A 1 289 ? 10.493 -9.936 20.560 1.00 86.31 289 ARG A C 1
ATOM 2249 O O . ARG A 1 289 ? 10.781 -10.612 21.537 1.00 86.31 289 ARG A O 1
ATOM 2256 N N . GLY A 1 290 ? 10.589 -8.610 20.551 1.00 86.62 290 GLY A N 1
ATOM 2257 C CA . GLY A 1 290 ? 11.234 -7.848 21.621 1.00 86.62 290 GLY A CA 1
ATOM 2258 C C . GLY A 1 290 ? 12.760 -7.963 21.612 1.00 86.62 290 GLY A C 1
ATOM 2259 O O . GLY A 1 290 ? 13.400 -7.985 22.660 1.00 86.62 290 GLY A O 1
ATOM 2260 N N . THR A 1 291 ? 13.366 -8.091 20.432 1.00 87.69 291 THR A N 1
ATOM 2261 C CA . THR A 1 291 ? 14.825 -8.092 20.268 1.00 87.69 291 THR A CA 1
ATOM 2262 C C . THR A 1 291 ? 15.344 -6.677 20.001 1.00 87.69 291 THR A C 1
ATOM 2264 O O . THR A 1 291 ? 14.578 -5.740 19.778 1.00 87.69 291 THR A O 1
ATOM 2267 N N . ASN A 1 292 ? 16.665 -6.483 20.074 1.00 84.62 292 ASN A N 1
ATOM 2268 C CA . ASN A 1 292 ? 17.313 -5.186 19.821 1.00 84.62 292 ASN A CA 1
ATOM 2269 C C . ASN A 1 292 ? 16.810 -4.037 20.720 1.00 84.62 292 ASN A C 1
ATOM 2271 O O . ASN A 1 292 ? 16.707 -2.887 20.293 1.00 84.62 292 ASN A O 1
ATOM 2275 N N . GLY A 1 293 ? 16.508 -4.351 21.984 1.00 83.31 293 GLY A N 1
ATOM 2276 C CA . GLY A 1 293 ? 16.055 -3.376 22.981 1.00 83.31 293 GLY A CA 1
ATOM 2277 C C . GLY A 1 293 ? 14.606 -2.912 22.803 1.00 83.31 293 GLY A C 1
ATOM 2278 O O . GLY A 1 293 ? 14.205 -1.949 23.452 1.00 83.31 293 GLY A O 1
ATOM 2279 N N . GLN A 1 294 ? 13.830 -3.562 21.930 1.00 84.62 294 GLN A N 1
ATOM 2280 C CA . GLN A 1 294 ? 12.388 -3.349 21.820 1.00 84.62 294 GLN A CA 1
ATOM 2281 C C . GLN A 1 294 ? 11.644 -4.195 22.855 1.00 84.62 294 GLN A C 1
ATOM 2283 O O . GLN A 1 294 ? 12.041 -5.318 23.151 1.00 84.62 294 GLN A O 1
ATOM 2288 N N . THR A 1 295 ? 10.526 -3.690 23.363 1.00 87.56 295 THR A N 1
ATOM 2289 C CA . THR A 1 295 ? 9.566 -4.510 24.109 1.00 87.56 295 THR A CA 1
ATOM 2290 C C . THR A 1 295 ? 8.786 -5.370 23.119 1.00 87.56 295 THR A C 1
ATOM 2292 O O . THR A 1 295 ? 8.316 -4.849 22.105 1.00 87.56 295 THR A O 1
ATOM 2295 N N . SER A 1 296 ? 8.651 -6.672 23.392 1.00 88.56 296 SER A N 1
ATOM 2296 C CA . SER A 1 296 ? 7.912 -7.578 22.505 1.00 88.56 296 SER A CA 1
ATOM 2297 C C . SER A 1 296 ? 6.446 -7.163 22.395 1.00 88.56 296 SER A C 1
ATOM 2299 O O . SER A 1 296 ? 5.893 -6.513 23.286 1.00 88.56 296 SER A O 1
ATOM 2301 N N . VAL A 1 297 ? 5.784 -7.542 21.302 1.00 85.56 297 VAL A N 1
ATOM 2302 C CA . VAL A 1 297 ? 4.338 -7.296 21.156 1.00 85.56 297 VAL A CA 1
ATOM 2303 C C . VAL A 1 297 ? 3.571 -7.952 22.303 1.00 85.56 297 VAL A C 1
ATOM 2305 O O . VAL A 1 297 ? 2.698 -7.315 22.881 1.00 85.56 297 VAL A O 1
ATOM 2308 N N . ALA A 1 298 ? 3.953 -9.170 22.692 1.00 84.94 298 ALA A N 1
ATOM 2309 C CA . ALA A 1 298 ? 3.333 -9.880 23.806 1.00 84.94 298 ALA A CA 1
ATOM 2310 C C . ALA A 1 298 ? 3.490 -9.127 25.140 1.00 84.94 298 ALA A C 1
ATOM 2312 O O . ALA A 1 298 ? 2.535 -9.008 25.902 1.00 84.94 298 ALA A O 1
ATOM 2313 N N . GLU A 1 299 ? 4.668 -8.562 25.403 1.00 88.56 299 GLU A N 1
ATOM 2314 C CA . GLU A 1 299 ? 4.920 -7.800 26.626 1.00 88.56 299 GLU A CA 1
ATOM 2315 C C . GLU A 1 299 ? 4.179 -6.453 26.625 1.00 88.56 299 GLU A C 1
ATOM 2317 O O . GLU A 1 299 ? 3.590 -6.067 27.634 1.00 88.56 299 GLU A O 1
ATOM 2322 N N . ASN A 1 300 ? 4.112 -5.762 25.483 1.00 87.94 300 ASN A N 1
ATOM 2323 C CA . ASN A 1 300 ? 3.288 -4.556 25.347 1.00 87.94 300 ASN A CA 1
ATOM 2324 C C . ASN A 1 300 ? 1.795 -4.860 25.546 1.00 87.94 300 ASN A C 1
ATOM 2326 O O . ASN A 1 300 ? 1.096 -4.096 26.210 1.00 87.94 300 ASN A O 1
ATOM 2330 N N . MET A 1 301 ? 1.309 -5.987 25.018 1.00 84.50 301 MET A N 1
ATOM 2331 C CA . MET A 1 301 ? -0.057 -6.453 25.258 1.00 84.50 301 MET A CA 1
ATOM 2332 C C . MET A 1 301 ? -0.301 -6.718 26.744 1.00 84.50 301 MET A C 1
ATOM 2334 O O . MET A 1 301 ? -1.279 -6.210 27.287 1.00 84.50 301 MET A O 1
ATOM 2338 N N . ARG A 1 302 ? 0.603 -7.442 27.423 1.00 86.94 302 ARG A N 1
ATOM 2339 C CA . ARG A 1 302 ? 0.518 -7.694 28.873 1.00 86.94 302 ARG A CA 1
ATOM 2340 C C . ARG A 1 302 ? 0.382 -6.388 29.656 1.00 86.94 302 ARG A C 1
ATOM 2342 O O . ARG A 1 302 ? -0.476 -6.281 30.527 1.00 86.94 302 ARG A O 1
ATOM 2349 N N . LEU A 1 303 ? 1.207 -5.390 29.337 1.00 88.19 303 LEU A N 1
ATOM 2350 C CA . LEU A 1 303 ? 1.180 -4.082 29.995 1.00 88.19 303 LEU A CA 1
ATOM 2351 C C . LEU A 1 303 ? -0.129 -3.318 29.744 1.00 88.19 303 LEU A C 1
ATOM 2353 O O . LEU A 1 303 ? -0.655 -2.692 30.664 1.00 88.19 303 LEU A O 1
ATOM 2357 N N . GLU A 1 304 ? -0.680 -3.376 28.530 1.00 86.62 304 GLU A N 1
ATOM 2358 C CA . GLU A 1 304 ? -1.974 -2.753 28.223 1.00 86.62 304 GLU A CA 1
ATOM 2359 C C . GLU A 1 304 ? -3.135 -3.438 28.949 1.00 86.62 304 GLU A C 1
ATOM 2361 O O . GLU A 1 304 ? -3.976 -2.733 29.508 1.00 86.62 304 GLU A O 1
ATOM 2366 N N . PHE A 1 305 ? -3.159 -4.775 28.993 1.00 86.75 305 PHE A N 1
ATOM 2367 C CA . PHE A 1 305 ? -4.148 -5.536 29.763 1.00 86.75 305 PHE A CA 1
ATOM 2368 C C . PHE A 1 305 ? -4.059 -5.222 31.252 1.00 86.75 305 PHE A C 1
ATOM 2370 O O . PHE A 1 305 ? -5.069 -4.913 31.879 1.00 86.75 305 PHE A O 1
ATOM 2377 N N . LYS A 1 306 ? -2.841 -5.204 31.801 1.00 90.19 306 LYS A N 1
ATOM 2378 C CA . LYS A 1 306 ? -2.608 -4.825 33.194 1.00 90.19 306 LYS A CA 1
ATOM 2379 C C . LYS A 1 306 ? -3.181 -3.440 33.490 1.00 90.19 306 LYS A C 1
ATOM 2381 O O . LYS A 1 306 ? -3.968 -3.291 34.418 1.00 90.19 306 LYS A O 1
ATOM 2386 N N . GLY A 1 307 ? -2.838 -2.441 32.678 1.00 90.06 307 GLY A N 1
ATOM 2387 C CA . GLY A 1 307 ? -3.347 -1.088 32.883 1.00 90.06 307 GLY A CA 1
ATOM 2388 C C . GLY A 1 307 ? -4.866 -0.982 32.699 1.00 90.06 307 GLY A C 1
ATOM 2389 O O . GLY A 1 307 ? -5.506 -0.195 33.386 1.00 90.06 307 GLY A O 1
ATOM 2390 N N . PHE A 1 308 ? -5.459 -1.767 31.796 1.00 90.19 308 PHE A N 1
ATOM 2391 C CA . PHE A 1 308 ? -6.912 -1.824 31.634 1.00 90.19 308 PHE A CA 1
ATOM 2392 C C . PHE A 1 308 ? -7.600 -2.370 32.890 1.00 90.19 308 PHE A C 1
ATOM 2394 O O . PHE A 1 308 ? -8.549 -1.759 33.375 1.00 90.19 308 PHE A O 1
ATOM 2401 N N . PHE A 1 309 ? -7.105 -3.474 33.452 1.00 92.19 309 PHE A N 1
ATOM 2402 C CA . PHE A 1 309 ? -7.661 -4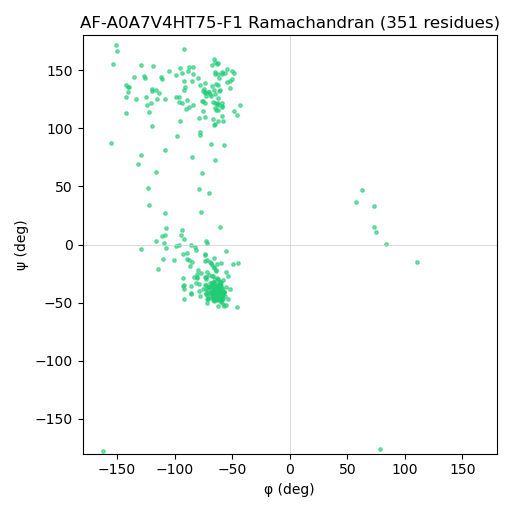.043 34.679 1.00 92.19 309 PHE A CA 1
ATOM 2403 C C . PHE A 1 309 ? -7.431 -3.154 35.904 1.00 92.19 309 PHE A C 1
ATOM 2405 O O . PHE A 1 309 ? -8.311 -3.070 36.759 1.00 92.19 309 PHE A O 1
ATOM 2412 N N . GLU A 1 310 ? -6.312 -2.429 35.970 1.00 94.06 310 GLU A N 1
ATOM 2413 C CA . GLU A 1 310 ? -6.088 -1.392 36.986 1.00 94.06 310 GLU A CA 1
ATOM 2414 C C . GLU A 1 310 ? -7.140 -0.271 36.890 1.00 94.06 310 GLU A C 1
ATOM 2416 O O . GLU A 1 310 ? -7.730 0.095 37.908 1.00 94.06 310 GLU A O 1
ATOM 2421 N N . ASP A 1 311 ? -7.451 0.213 35.681 1.00 93.50 311 ASP A N 1
ATOM 2422 C CA . ASP A 1 311 ? -8.485 1.237 35.466 1.00 93.50 311 ASP A CA 1
ATOM 2423 C C . ASP A 1 311 ? -9.888 0.729 35.853 1.00 93.50 311 ASP A C 1
ATOM 2425 O O . ASP A 1 311 ? -10.667 1.447 36.486 1.00 93.50 311 ASP A O 1
ATOM 2429 N N . VAL A 1 312 ? -10.214 -0.522 35.510 1.00 94.50 312 VAL A N 1
ATOM 2430 C CA . VAL A 1 312 ? -11.483 -1.166 35.892 1.00 94.50 312 VAL A CA 1
ATOM 2431 C C . VAL A 1 312 ? -11.585 -1.318 37.408 1.00 94.50 312 VAL A C 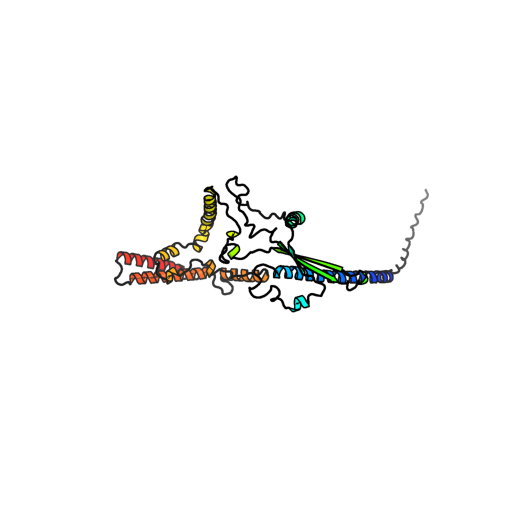1
ATOM 2433 O O . VAL A 1 312 ? -12.611 -0.969 37.996 1.00 94.50 312 VAL A O 1
ATOM 2436 N N . LYS A 1 313 ? -10.528 -1.818 38.057 1.00 95.62 313 LYS A N 1
ATOM 2437 C CA . LYS A 1 313 ? -10.481 -1.983 39.512 1.00 95.62 313 LYS A CA 1
ATOM 2438 C C . LYS A 1 313 ? -10.685 -0.645 40.217 1.00 95.62 313 LYS A C 1
ATOM 2440 O O . LYS A 1 313 ? -11.505 -0.562 41.130 1.00 95.62 313 LYS A O 1
ATOM 2445 N N . GLN A 1 314 ? -9.998 0.401 39.759 1.00 96.06 314 GLN A N 1
ATOM 2446 C CA . GLN A 1 314 ? -10.143 1.745 40.310 1.00 96.06 314 GLN A CA 1
ATOM 2447 C C . GLN A 1 314 ? -11.593 2.235 40.220 1.00 96.06 314 GLN A C 1
ATOM 2449 O O . GLN A 1 314 ? -12.109 2.816 41.173 1.00 96.06 314 GLN A O 1
ATOM 2454 N N . GLU A 1 315 ? -12.281 1.978 39.107 1.00 95.19 315 GLU A N 1
ATOM 2455 C CA . GLU A 1 315 ? -13.680 2.377 38.956 1.00 95.19 315 GLU A CA 1
ATOM 2456 C C . GLU A 1 315 ? -14.632 1.572 39.855 1.00 95.19 315 GLU A C 1
ATOM 2458 O O . GLU A 1 315 ? -15.568 2.128 40.434 1.00 95.19 315 GLU A O 1
ATOM 2463 N N . LEU A 1 316 ? -14.379 0.277 40.053 1.00 95.50 316 LEU A N 1
ATOM 2464 C CA . LEU A 1 316 ? -15.135 -0.529 41.018 1.00 95.50 316 LEU A CA 1
ATOM 2465 C C . LEU A 1 316 ? -14.939 -0.030 42.456 1.00 95.50 316 LEU A C 1
ATOM 2467 O O . LEU A 1 316 ? -15.905 0.036 43.221 1.00 95.50 316 LEU A O 1
ATOM 2471 N N . GLU A 1 317 ? -13.718 0.362 42.821 1.00 95.62 317 GLU A N 1
ATOM 2472 C CA . GLU A 1 317 ? -13.421 0.988 44.112 1.00 95.62 317 GLU A CA 1
ATOM 2473 C C . GLU A 1 317 ? -14.115 2.351 44.255 1.00 95.62 317 GLU A C 1
ATOM 2475 O O . GLU A 1 317 ? -14.659 2.653 45.321 1.00 95.62 317 GLU A O 1
ATOM 2480 N N . ASN A 1 318 ? -14.180 3.150 43.183 1.00 94.06 318 ASN A N 1
ATOM 2481 C CA . ASN A 1 318 ? -14.928 4.411 43.166 1.00 94.06 318 ASN A CA 1
ATOM 2482 C C . ASN A 1 318 ? -16.423 4.174 43.435 1.00 94.06 318 ASN A C 1
ATOM 2484 O O . ASN A 1 318 ? -17.018 4.870 44.259 1.00 94.06 318 ASN A O 1
ATOM 2488 N N . LEU A 1 319 ? -17.025 3.166 42.793 1.00 92.81 319 LEU A N 1
ATOM 2489 C CA . LEU A 1 319 ? -18.425 2.792 43.018 1.00 92.81 319 LEU A CA 1
ATOM 2490 C C . LEU A 1 319 ? -18.674 2.286 44.441 1.00 92.81 319 LEU A C 1
ATOM 2492 O O . LEU A 1 319 ? -19.698 2.617 45.041 1.00 92.81 319 LEU A O 1
ATOM 2496 N N . LEU A 1 320 ? -17.748 1.501 44.995 1.00 93.69 320 LEU A N 1
ATOM 2497 C CA . LEU A 1 320 ? -17.852 0.990 46.362 1.00 93.69 320 LEU A CA 1
ATOM 2498 C C . LEU A 1 320 ? -17.835 2.128 47.395 1.00 93.69 320 LEU A C 1
ATOM 2500 O O . LEU A 1 320 ? -18.542 2.055 48.401 1.00 93.69 320 LEU A O 1
ATOM 2504 N N . ASN A 1 321 ? -17.063 3.179 47.115 1.00 93.50 321 ASN A N 1
ATOM 2505 C CA . ASN A 1 321 ? -16.898 4.359 47.962 1.00 93.50 321 ASN A CA 1
ATOM 2506 C C . ASN A 1 321 ? -17.847 5.520 47.595 1.00 93.50 321 ASN A C 1
ATOM 2508 O O . ASN A 1 321 ? -17.711 6.622 48.134 1.00 93.50 321 ASN A O 1
ATOM 2512 N N . ALA A 1 322 ? -18.805 5.300 46.688 1.00 91.50 322 ALA A N 1
ATOM 2513 C CA . ALA A 1 322 ? -19.746 6.325 46.250 1.00 91.50 322 ALA A CA 1
ATOM 2514 C C . ALA A 1 322 ? -20.648 6.814 47.398 1.00 91.50 322 ALA A C 1
ATOM 2516 O O . ALA A 1 322 ? -20.893 6.112 48.379 1.00 91.50 322 ALA A O 1
ATOM 2517 N N . THR A 1 323 ? -21.164 8.039 47.272 1.00 88.31 323 THR A N 1
ATOM 2518 C CA . THR A 1 323 ? -22.105 8.623 48.239 1.00 88.31 323 THR A CA 1
ATOM 2519 C C . THR A 1 323 ? -23.429 8.969 47.546 1.00 88.31 323 THR A C 1
ATOM 2521 O O . THR A 1 323 ? -23.413 9.781 46.620 1.00 88.31 323 THR A O 1
ATOM 2524 N N . PRO A 1 324 ? -24.578 8.417 47.992 1.00 86.19 324 PRO A N 1
ATOM 2525 C CA . PRO A 1 324 ? -24.729 7.445 49.081 1.00 86.19 324 PRO A CA 1
ATOM 2526 C C . PRO A 1 324 ? -24.110 6.077 48.735 1.00 86.19 324 PRO A C 1
ATOM 2528 O O . PRO A 1 324 ? -24.017 5.738 47.554 1.00 86.19 324 PRO A O 1
ATOM 2531 N N . PRO A 1 325 ? -23.696 5.291 49.748 1.00 86.25 325 PRO A N 1
ATOM 2532 C CA . PRO A 1 325 ? -23.070 3.998 49.515 1.00 86.25 325 PRO A CA 1
ATOM 2533 C C . PRO A 1 325 ? -24.038 3.045 48.808 1.00 86.25 325 PRO A C 1
ATOM 2535 O O . PRO A 1 325 ? -25.248 3.086 49.069 1.00 86.25 325 PRO A O 1
ATOM 2538 N N . PRO A 1 326 ? -23.529 2.155 47.940 1.00 89.94 326 PRO A N 1
ATOM 2539 C CA . PRO A 1 326 ? -24.379 1.208 47.244 1.00 89.94 326 PRO A CA 1
ATOM 2540 C C . PRO A 1 326 ? -25.025 0.215 48.229 1.00 89.94 326 PRO A C 1
ATOM 2542 O O . PRO A 1 326 ? -24.503 -0.005 49.327 1.00 89.94 326 PRO A O 1
ATOM 2545 N N . PRO A 1 327 ? -26.155 -0.414 47.867 1.00 92.88 327 PRO A N 1
ATOM 2546 C CA . PRO A 1 327 ? -26.810 -1.419 48.703 1.00 92.88 327 PRO A CA 1
ATOM 2547 C C . PRO A 1 327 ? -25.869 -2.577 49.105 1.00 92.88 327 PRO A C 1
ATOM 2549 O O . PRO A 1 327 ? -24.972 -2.920 48.333 1.00 92.88 327 PRO A O 1
ATOM 2552 N N . PRO A 1 328 ? -26.065 -3.240 50.266 1.00 91.62 328 PRO A N 1
ATOM 2553 C CA . PRO A 1 328 ? -25.146 -4.274 50.761 1.00 91.62 328 PRO A CA 1
ATOM 2554 C C . PRO A 1 328 ? -24.880 -5.434 49.788 1.00 91.62 328 PRO A C 1
ATOM 2556 O O . PRO A 1 328 ? -23.753 -5.914 49.694 1.00 91.62 328 PRO A O 1
ATOM 2559 N N . ASN A 1 329 ? -25.892 -5.865 49.028 1.00 90.44 329 ASN A N 1
ATOM 2560 C CA . ASN A 1 329 ? -25.735 -6.892 47.994 1.00 90.44 329 ASN A CA 1
ATOM 2561 C C . ASN A 1 329 ? -24.814 -6.416 46.857 1.00 90.44 329 ASN A C 1
ATOM 2563 O O . ASN A 1 329 ? -23.941 -7.162 46.420 1.00 90.44 329 ASN A O 1
ATOM 2567 N N . VAL A 1 330 ? -24.943 -5.155 46.442 1.00 90.69 330 VAL A N 1
ATOM 2568 C CA . VAL A 1 330 ? -24.077 -4.545 45.423 1.00 90.69 330 VAL A CA 1
ATOM 2569 C C . VAL A 1 330 ? -22.653 -4.385 45.956 1.00 90.69 330 VAL A C 1
ATOM 2571 O O . VAL A 1 330 ? -21.706 -4.732 45.261 1.00 90.69 330 VAL A O 1
ATOM 2574 N N . GLN A 1 331 ? -22.480 -3.963 47.213 1.00 91.31 331 GLN A N 1
ATOM 2575 C CA . GLN A 1 331 ? -21.155 -3.908 47.845 1.00 91.31 331 GLN A CA 1
ATOM 2576 C C . GLN A 1 331 ? -20.467 -5.277 47.863 1.00 91.31 331 GLN A C 1
ATOM 2578 O O . GLN A 1 331 ? -19.272 -5.367 47.587 1.00 91.31 331 GLN A O 1
ATOM 2583 N N . SER A 1 332 ? -21.205 -6.347 48.186 1.00 92.50 332 SER A N 1
ATOM 2584 C CA . SER A 1 332 ? -20.645 -7.701 48.190 1.00 92.50 332 SER A CA 1
ATOM 2585 C C . SER A 1 332 ? -20.207 -8.154 46.796 1.00 92.50 332 SER A C 1
ATOM 2587 O O . SER A 1 332 ? -19.126 -8.724 46.668 1.00 92.50 332 SER A O 1
ATOM 2589 N N . GLN A 1 333 ? -20.983 -7.822 45.759 1.00 93.44 333 GLN A N 1
ATOM 2590 C CA . GLN A 1 333 ? -20.641 -8.124 44.371 1.00 93.44 333 GLN A CA 1
ATOM 2591 C C . GLN A 1 333 ? -19.404 -7.342 43.908 1.00 93.44 333 GLN A C 1
ATOM 2593 O O . GLN A 1 333 ? -18.470 -7.940 43.384 1.00 93.44 333 GLN A O 1
ATOM 2598 N N . LEU A 1 334 ? -19.350 -6.028 44.162 1.00 93.88 334 LEU A N 1
ATOM 2599 C CA . LEU A 1 334 ? -18.195 -5.194 43.807 1.00 93.88 334 LEU A CA 1
ATOM 2600 C C . LEU A 1 334 ? -16.904 -5.716 44.452 1.00 93.88 334 LEU A C 1
ATOM 2602 O O . LEU A 1 334 ? -15.869 -5.781 43.799 1.00 93.88 334 LEU A O 1
ATOM 2606 N N . ARG A 1 335 ? -16.958 -6.149 45.720 1.00 95.06 335 ARG A N 1
ATOM 2607 C CA . ARG A 1 335 ? -15.793 -6.738 46.403 1.00 95.06 335 ARG A CA 1
ATOM 2608 C C . ARG A 1 335 ? -15.343 -8.061 45.785 1.00 95.06 335 ARG A C 1
ATOM 2610 O O . ARG A 1 335 ? -14.143 -8.295 45.715 1.00 95.06 335 ARG A O 1
ATOM 2617 N N . GLN A 1 336 ? -16.276 -8.913 45.358 1.00 95.12 336 GLN A N 1
ATOM 2618 C CA . GLN A 1 336 ? -15.940 -10.166 44.671 1.00 95.12 336 GLN A CA 1
ATOM 2619 C C . GLN A 1 336 ? -15.252 -9.899 43.331 1.00 95.12 336 GLN A C 1
ATOM 2621 O O . GLN A 1 336 ? -14.259 -10.542 43.013 1.00 95.12 336 GLN A O 1
ATOM 2626 N N . GLU A 1 337 ? -15.744 -8.923 42.573 1.00 94.25 337 GLU A N 1
ATOM 2627 C CA . GLU A 1 337 ? -15.156 -8.541 41.288 1.00 94.25 337 GLU A CA 1
ATOM 2628 C C . GLU A 1 337 ? -13.766 -7.918 41.449 1.00 94.25 337 GLU A C 1
ATOM 2630 O O . GLU A 1 337 ? -12.855 -8.271 40.709 1.00 94.25 337 GLU A O 1
ATOM 2635 N N . ILE A 1 338 ? -13.571 -7.064 42.460 1.00 95.19 338 ILE A N 1
ATOM 2636 C CA . ILE A 1 338 ? -12.244 -6.529 42.803 1.00 95.19 338 ILE A CA 1
ATOM 2637 C C . ILE A 1 338 ? -11.275 -7.669 43.151 1.00 95.19 338 ILE A C 1
ATOM 2639 O O . ILE A 1 338 ? -10.149 -7.679 42.667 1.00 95.19 338 ILE A O 1
ATOM 2643 N N . GLN A 1 339 ? -11.711 -8.659 43.939 1.00 94.88 339 GLN A N 1
ATOM 2644 C CA . GLN A 1 339 ? -10.879 -9.820 44.280 1.00 94.88 339 GLN A CA 1
ATOM 2645 C C . GLN A 1 339 ? -10.524 -10.683 43.061 1.00 94.88 339 GLN A C 1
ATOM 2647 O O . GLN A 1 339 ? -9.415 -11.211 42.999 1.00 94.88 339 GLN A O 1
ATOM 2652 N N . ALA A 1 340 ? -11.442 -10.832 42.102 1.00 92.19 340 ALA A N 1
ATOM 2653 C CA . ALA A 1 340 ? -11.169 -11.537 40.852 1.00 92.19 340 ALA A CA 1
ATOM 2654 C C . ALA A 1 340 ? -10.120 -10.790 40.008 1.00 92.19 340 ALA A C 1
ATOM 2656 O O . ALA A 1 340 ? -9.128 -11.391 39.601 1.00 92.19 340 ALA A O 1
ATOM 2657 N N . LEU A 1 341 ? -10.273 -9.469 39.857 1.00 93.12 341 LEU A N 1
ATOM 2658 C CA . LEU A 1 341 ? -9.299 -8.624 39.156 1.00 93.12 341 LEU A CA 1
ATOM 2659 C C . LEU A 1 341 ? -7.927 -8.625 39.837 1.00 93.12 341 LEU A C 1
ATOM 2661 O O . LEU A 1 341 ? -6.909 -8.605 39.156 1.00 93.12 341 LEU A O 1
ATOM 2665 N N . ASP A 1 342 ? -7.867 -8.681 41.170 1.00 93.88 342 ASP A N 1
ATOM 2666 C CA . ASP A 1 342 ? -6.598 -8.807 41.895 1.00 93.88 342 ASP A CA 1
ATOM 2667 C C . ASP A 1 342 ? -5.863 -10.112 41.558 1.00 93.88 342 ASP A C 1
ATOM 2669 O O . ASP A 1 342 ? -4.636 -10.115 41.431 1.00 93.88 342 ASP A O 1
ATOM 2673 N N . ALA A 1 343 ? -6.597 -11.214 41.379 1.00 91.12 343 ALA A N 1
ATOM 2674 C CA . ALA A 1 343 ? -6.013 -12.481 40.956 1.00 91.12 343 ALA A CA 1
ATOM 2675 C C . ALA A 1 343 ? -5.486 -12.411 39.511 1.00 91.12 343 ALA A C 1
ATOM 2677 O O . ALA A 1 343 ? -4.387 -12.895 39.243 1.00 91.12 343 ALA A O 1
ATOM 2678 N N . GLU A 1 344 ? -6.217 -11.769 38.598 1.00 88.69 344 GLU A N 1
ATOM 2679 C CA . GLU A 1 344 ? -5.782 -11.555 37.208 1.00 88.69 344 GLU A CA 1
ATOM 2680 C C . GLU A 1 344 ? -4.565 -10.626 37.119 1.00 88.69 344 GLU A C 1
ATOM 2682 O O . GLU A 1 344 ? -3.578 -10.938 36.452 1.00 88.69 344 GLU A O 1
ATOM 2687 N N . LEU A 1 345 ? -4.574 -9.514 37.856 1.00 91.06 345 LEU A N 1
ATOM 2688 C CA . LEU A 1 345 ? -3.447 -8.586 37.930 1.00 91.06 345 LEU A CA 1
ATOM 2689 C C . LEU A 1 345 ? -2.186 -9.253 38.483 1.00 91.06 345 LEU A C 1
ATOM 2691 O O . LEU A 1 345 ? -1.087 -8.916 38.042 1.00 91.06 345 LEU A O 1
ATOM 2695 N N . ALA A 1 346 ? -2.324 -10.211 39.405 1.00 91.62 346 ALA A N 1
ATOM 2696 C CA . ALA A 1 346 ? -1.199 -11.000 39.896 1.00 91.62 346 ALA A CA 1
ATOM 2697 C C . ALA A 1 346 ? -0.588 -11.887 38.796 1.00 91.62 346 ALA A C 1
ATOM 2699 O O . ALA A 1 346 ? 0.635 -11.981 38.705 1.00 91.62 346 ALA A O 1
ATOM 2700 N N . LEU A 1 347 ? -1.403 -12.474 37.909 1.00 87.81 347 LEU A N 1
ATOM 2701 C CA . LEU A 1 347 ? -0.902 -13.227 36.746 1.00 87.81 347 LEU A CA 1
ATOM 2702 C C . LEU A 1 347 ? -0.144 -12.329 35.762 1.00 87.81 347 LEU A C 1
ATOM 2704 O O . LEU A 1 347 ? 0.777 -12.780 35.084 1.00 87.81 347 LEU A O 1
ATOM 2708 N N . LEU A 1 348 ? -0.520 -11.054 35.701 1.00 88.31 348 LEU A N 1
ATOM 2709 C CA . LEU A 1 348 ? 0.100 -10.050 34.849 1.00 88.31 348 LEU A CA 1
ATOM 2710 C C . LEU A 1 348 ? 1.197 -9.256 35.563 1.00 88.31 348 LEU A C 1
ATOM 2712 O O . LEU A 1 348 ? 1.592 -8.223 35.034 1.00 88.31 348 LEU A O 1
ATOM 2716 N N . GLN A 1 349 ? 1.690 -9.639 36.744 1.00 87.62 349 GLN A N 1
ATOM 2717 C CA . GLN A 1 349 ? 2.758 -8.881 37.416 1.00 87.62 349 GLN A CA 1
ATOM 2718 C C . GLN A 1 349 ? 4.131 -9.150 36.805 1.00 87.62 349 GLN A C 1
ATOM 2720 O O . GLN A 1 349 ? 4.868 -8.194 36.531 1.00 87.62 349 GLN A O 1
ATOM 2725 N N . ASP A 1 350 ? 4.430 -10.416 36.532 1.00 86.56 350 ASP A N 1
ATOM 2726 C CA . ASP A 1 350 ? 5.738 -10.839 36.051 1.00 86.56 350 ASP A CA 1
ATOM 2727 C C . ASP A 1 350 ? 5.907 -10.574 34.542 1.00 86.56 350 ASP A C 1
ATOM 2729 O O . ASP A 1 350 ? 4.944 -10.686 33.775 1.00 86.56 350 ASP A O 1
ATOM 2733 N N . PRO A 1 351 ? 7.114 -10.181 34.094 1.00 81.69 351 PRO A N 1
ATOM 2734 C CA . PRO A 1 351 ? 7.409 -10.029 32.674 1.00 81.69 351 PRO A CA 1
ATOM 2735 C C . PRO A 1 351 ? 7.341 -11.382 31.956 1.00 81.69 351 PRO A C 1
ATOM 2737 O O . PRO A 1 351 ? 7.692 -12.420 32.523 1.00 81.69 351 PRO A O 1
ATOM 2740 N N . LEU A 1 352 ? 6.918 -11.371 30.690 1.00 76.38 352 LEU A N 1
ATOM 2741 C CA . LEU A 1 352 ? 6.960 -12.572 29.854 1.00 76.38 352 LEU A CA 1
ATOM 2742 C C . LEU A 1 352 ? 8.422 -12.927 29.530 1.00 76.38 352 LEU A C 1
ATOM 2744 O O . LEU A 1 352 ? 9.182 -12.061 29.095 1.00 76.38 352 LEU A O 1
ATOM 2748 N N . ASN A 1 353 ? 8.800 -14.190 29.760 1.00 56.81 353 ASN A N 1
ATOM 2749 C CA . ASN A 1 353 ? 10.137 -14.721 29.450 1.00 56.81 353 ASN A CA 1
ATOM 2750 C C . ASN A 1 353 ? 10.374 -14.902 27.951 1.00 56.81 353 ASN A C 1
ATOM 2752 O O . ASN A 1 353 ? 9.448 -15.397 27.264 1.00 56.81 353 ASN A O 1
#

Mean predicted aligned error: 19.3 Å

Radius of gyration: 39.59 Å; Cα contacts (8 Å, |Δi|>4): 315; chains: 1; bounding box: 104×106×96 Å

Sequence (353 aa):
MHAALFRPARAARPAARPPRRGLSTLEMVLALPILLAVMALLINFGTVASWKVRGLSVARHQLWSQREGRTGSTFPATQYWPQGYLAAAPPAVGAGVGGWPTTSLNAIEQAHGARLPVGRGPSVGDTVAPPAQPFLVNQDLLDPARNMLEGHATVARDYPLLKRLGPYRLRAAGQLFNGPWTFPALGAQDNDDFRAPDLFTVPATPDPSYAQRYIQAVARIYYAPFQADLRPLDRDDEFLYWKQRFPLVPAIQGRGHDFIGRFAWLGSFCDLDPVGIQSRVDLLVDRIRGTNGQTSVAENMRLEFKGFFEDVKQELENLLNATPPPPPNVQSQLRQEIQALDAELALLQDPLN